Protein AF-A0AAD0SB81-F1 (afdb_monomer_lite)

Foldseek 3Di:
DVVVVVVVVVVVVVVVVVVVVVVCVVLVPPDCPDPCVVPVCVVVVVVCVLVVVVPDCVVVDPPDPQKDKFKKKWFQFPVRDIDIDGDDDLVPDDPVVNSVVVSCSVLRCLLADPPRDVVSVVVVVVVVCVVDVVRLRTQKMWMWMWIFGDPPPPDPPVDHTDIDIDTDDMDGPDNPPPPPDPDPPPPPDD

Sequence (190 aa):
MIDHALSTLSSIFANAMIVAMLFWIFFWDAERTNPVRRYLVPKISRPFIWLGLNAEWTMFTPDPPKRDVWPMAVMTQVDGSTRYWEPRRYEALSILEKLRHKKTLKLYFRVTGAQADNHLKRDFVEYLLRRDPEGQGCAKIDLYSVALDAPPYGRRDGTPPQPTKKLIFTFHPIPPTSIAVPQPMPSEVA

pLDDT: mean 75.42, std 12.46, range [42.91, 92.69]

Radius of gyration: 25.22 Å; chains: 1; bounding box: 58×36×102 Å

Organism: Ralstonia solanacearum (NCBI:txid305)

Structure (mmCIF, N/CA/C/O b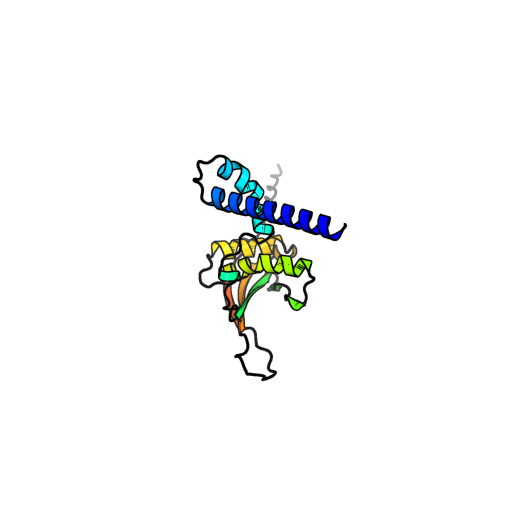ackbone):
data_AF-A0AAD0SB81-F1
#
_entry.id   AF-A0AAD0SB81-F1
#
loop_
_atom_site.group_PDB
_atom_site.id
_atom_site.type_symbol
_atom_site.label_atom_id
_atom_site.label_alt_id
_atom_site.label_comp_id
_atom_site.label_asym_id
_atom_site.label_entity_id
_atom_site.label_seq_id
_atom_site.pdbx_PDB_ins_code
_atom_site.Cartn_x
_atom_site.Cartn_y
_atom_site.Cartn_z
_atom_site.occupancy
_atom_site.B_iso_or_equiv
_atom_site.auth_seq_id
_atom_site.auth_comp_id
_atom_site.auth_asym_id
_atom_site.auth_atom_id
_atom_site.pdbx_PDB_model_num
ATOM 1 N N . MET A 1 1 ? 17.290 22.153 -39.022 1.00 57.03 1 MET A N 1
ATOM 2 C CA . MET A 1 1 ? 18.375 22.241 -38.007 1.00 57.03 1 MET A CA 1
ATOM 3 C C . MET A 1 1 ? 17.897 21.880 -36.603 1.00 57.03 1 MET A C 1
ATOM 5 O O . MET A 1 1 ? 18.606 21.141 -35.933 1.00 57.03 1 MET A O 1
ATOM 9 N N . ILE A 1 2 ? 16.717 22.339 -36.168 1.00 64.12 2 ILE A N 1
ATOM 10 C CA . ILE A 1 2 ? 16.173 22.055 -34.826 1.00 64.12 2 ILE A CA 1
ATOM 11 C C . ILE A 1 2 ? 15.920 20.550 -34.612 1.00 64.12 2 ILE A C 1
ATOM 13 O O . ILE A 1 2 ? 16.338 20.010 -33.593 1.00 64.12 2 ILE A O 1
ATOM 17 N N . ASP A 1 3 ? 15.369 19.844 -35.604 1.00 71.50 3 ASP A N 1
ATOM 18 C CA . ASP A 1 3 ? 15.061 18.406 -35.485 1.00 71.50 3 ASP A CA 1
ATOM 19 C C . ASP A 1 3 ? 16.310 17.527 -35.339 1.00 71.50 3 ASP A C 1
ATOM 21 O O . ASP A 1 3 ? 16.318 16.540 -34.604 1.00 71.50 3 ASP A O 1
ATOM 25 N N . HIS A 1 4 ? 17.410 17.926 -35.986 1.00 72.94 4 HIS A N 1
ATOM 26 C CA . HIS A 1 4 ? 18.668 17.191 -35.918 1.00 72.94 4 HIS A CA 1
ATOM 27 C C . HIS A 1 4 ? 19.297 17.312 -34.525 1.00 72.94 4 HIS A C 1
ATOM 29 O O . HIS A 1 4 ? 19.722 16.304 -33.963 1.00 72.94 4 HIS A O 1
ATOM 35 N N . ALA A 1 5 ? 19.280 18.517 -33.941 1.00 72.94 5 ALA A N 1
ATOM 36 C CA . ALA A 1 5 ? 19.748 18.769 -32.580 1.00 72.94 5 ALA A CA 1
ATOM 37 C C . ALA A 1 5 ? 18.872 18.069 -31.527 1.00 72.94 5 ALA A C 1
ATOM 39 O O . ALA A 1 5 ? 19.405 17.504 -30.571 1.00 72.94 5 ALA A O 1
ATOM 40 N N . LEU A 1 6 ? 17.548 18.042 -31.728 1.00 77.44 6 LEU A N 1
ATOM 41 C CA . LEU A 1 6 ? 16.615 17.339 -30.845 1.00 77.44 6 LEU A CA 1
ATOM 42 C C . LEU A 1 6 ? 16.855 15.818 -30.860 1.00 77.44 6 LEU A C 1
ATOM 44 O O . LEU A 1 6 ? 16.846 15.184 -29.804 1.00 77.44 6 LEU A O 1
ATOM 48 N N . SER A 1 7 ? 17.135 15.240 -32.037 1.00 79.19 7 SER A N 1
ATOM 49 C CA . SER A 1 7 ? 17.444 13.808 -32.161 1.00 79.19 7 SER A CA 1
ATOM 50 C C . SER A 1 7 ? 18.770 13.439 -31.488 1.00 79.19 7 SER A C 1
ATOM 52 O O . SER A 1 7 ? 18.841 12.440 -30.770 1.00 79.19 7 SER A O 1
ATOM 54 N N . THR A 1 8 ? 19.804 14.277 -31.631 1.00 85.38 8 THR A N 1
ATOM 55 C CA . THR A 1 8 ? 21.104 14.049 -30.990 1.00 85.38 8 THR A CA 1
ATOM 56 C C . THR A 1 8 ? 20.981 14.156 -29.474 1.00 85.38 8 THR A C 1
ATOM 58 O O . THR A 1 8 ? 21.512 13.311 -28.757 1.00 85.38 8 THR A O 1
ATOM 61 N N . LEU A 1 9 ? 20.230 15.143 -28.973 1.00 87.38 9 LEU A N 1
ATOM 62 C CA . LEU A 1 9 ? 19.973 15.303 -27.541 1.00 87.38 9 LEU A CA 1
ATOM 63 C C . LEU A 1 9 ? 19.205 14.102 -26.970 1.00 87.38 9 LEU A C 1
ATOM 65 O O . LEU A 1 9 ? 19.565 13.589 -25.912 1.00 87.38 9 LEU A O 1
ATOM 69 N N . SER A 1 10 ? 18.185 13.622 -27.689 1.00 84.12 10 SER A N 1
ATOM 70 C CA . SER A 1 10 ? 17.422 12.429 -27.312 1.00 84.12 10 SER A CA 1
ATOM 71 C C . SER A 1 10 ? 18.302 11.177 -27.284 1.00 84.12 10 SER A C 1
ATOM 73 O O . SER A 1 10 ? 18.240 10.416 -26.321 1.00 84.12 10 SER A O 1
ATOM 75 N N . SER A 1 11 ? 19.178 11.003 -28.277 1.00 87.38 11 SER A N 1
ATOM 76 C CA . SER A 1 11 ? 20.123 9.884 -28.339 1.00 87.38 11 SER A CA 1
ATOM 77 C C . SER A 1 11 ? 21.150 9.928 -27.205 1.00 87.38 11 SER A C 1
ATOM 79 O O . SER A 1 11 ? 21.371 8.923 -26.532 1.00 87.38 11 SER A O 1
ATOM 81 N N . ILE A 1 12 ? 21.723 11.101 -26.913 1.00 90.19 12 ILE A N 1
ATOM 82 C CA . ILE A 1 12 ? 22.642 11.284 -25.778 1.00 90.19 12 ILE A CA 1
ATOM 83 C C . ILE A 1 12 ? 21.932 10.958 -24.463 1.00 90.19 12 ILE A C 1
ATOM 85 O O . ILE A 1 12 ? 22.477 10.224 -23.640 1.00 90.19 12 ILE A O 1
ATOM 89 N N . PHE A 1 13 ? 20.711 11.462 -24.275 1.00 88.12 13 PHE A N 1
ATOM 90 C CA . PHE A 1 13 ? 19.919 11.185 -23.082 1.00 88.12 13 PHE A CA 1
ATOM 91 C C . PHE A 1 13 ? 19.589 9.693 -22.947 1.00 88.12 13 PHE A C 1
ATOM 93 O O . PHE A 1 13 ? 19.768 9.123 -21.873 1.00 88.12 13 PHE A O 1
ATOM 100 N N . ALA A 1 14 ? 19.161 9.046 -24.033 1.00 84.88 14 ALA A N 1
ATOM 101 C CA . ALA A 1 14 ? 18.860 7.619 -24.057 1.00 84.88 14 ALA A CA 1
ATOM 102 C C . ALA A 1 14 ? 20.105 6.776 -23.751 1.00 84.88 14 ALA A C 1
ATOM 104 O O . ALA A 1 14 ? 20.050 5.894 -22.898 1.00 84.88 14 ALA A O 1
ATOM 105 N N . ASN A 1 15 ? 21.248 7.088 -24.364 1.00 90.50 15 ASN A N 1
ATOM 106 C CA . ASN A 1 15 ? 22.511 6.402 -24.096 1.00 90.50 15 ASN A CA 1
ATOM 107 C C . ASN A 1 15 ? 22.969 6.606 -22.647 1.00 90.50 15 ASN A C 1
ATOM 109 O O . ASN A 1 15 ? 23.363 5.643 -21.992 1.00 90.50 15 ASN A O 1
ATOM 113 N N . ALA A 1 16 ? 22.860 7.824 -22.110 1.00 86.38 16 ALA A N 1
ATOM 114 C CA . ALA A 1 16 ? 23.166 8.105 -20.709 1.00 86.38 16 ALA A CA 1
ATOM 115 C C . ALA A 1 16 ? 22.253 7.314 -19.756 1.00 86.38 16 ALA A C 1
ATOM 117 O O . ALA A 1 16 ? 22.732 6.732 -18.784 1.00 86.38 16 ALA A O 1
ATOM 118 N N . MET A 1 17 ? 20.956 7.235 -20.066 1.00 82.94 17 MET A N 1
ATOM 119 C CA . MET A 1 17 ? 19.980 6.406 -19.353 1.00 82.94 17 MET A CA 1
ATOM 120 C C . MET A 1 17 ? 20.349 4.918 -19.396 1.00 82.94 17 MET A C 1
ATOM 122 O O . MET A 1 17 ? 20.344 4.263 -18.355 1.00 82.94 17 MET A O 1
ATOM 126 N N . ILE A 1 18 ? 20.710 4.389 -20.569 1.00 84.00 18 ILE A N 1
ATOM 127 C CA . ILE A 1 18 ? 21.123 2.988 -20.744 1.00 84.00 18 ILE A CA 1
ATOM 128 C C . ILE A 1 18 ? 22.373 2.696 -19.912 1.00 84.00 18 ILE A C 1
ATOM 130 O O . ILE A 1 18 ? 22.383 1.738 -19.143 1.00 84.00 18 ILE A O 1
ATOM 134 N N . VAL A 1 19 ? 23.404 3.540 -20.003 1.00 86.75 19 VAL A N 1
ATOM 135 C CA . VAL A 1 19 ? 24.640 3.386 -19.219 1.00 86.75 19 VAL A CA 1
ATOM 136 C C . VAL A 1 19 ? 24.343 3.446 -17.720 1.00 86.75 19 VAL A C 1
ATOM 138 O O . VAL A 1 19 ? 24.848 2.613 -16.969 1.00 86.75 19 VAL A O 1
ATOM 141 N N . ALA A 1 20 ? 23.481 4.364 -17.276 1.00 82.44 20 ALA A N 1
ATOM 142 C CA . ALA A 1 20 ? 23.069 4.454 -15.877 1.00 82.44 20 ALA A CA 1
ATOM 143 C C . ALA A 1 20 ? 22.308 3.202 -15.405 1.00 82.44 20 ALA A C 1
ATOM 145 O O . ALA A 1 20 ? 22.539 2.732 -14.290 1.00 82.44 20 ALA A O 1
ATOM 146 N N . MET A 1 21 ? 21.434 2.631 -16.241 1.00 78.75 21 MET A N 1
ATOM 147 C CA . MET A 1 21 ? 20.718 1.388 -15.930 1.00 78.75 21 MET A CA 1
ATOM 148 C C . MET A 1 21 ? 21.653 0.175 -15.895 1.00 78.75 21 MET A C 1
ATOM 150 O O . MET A 1 21 ? 21.549 -0.638 -14.980 1.00 78.75 21 MET A O 1
ATOM 154 N N . LEU A 1 22 ? 22.592 0.064 -16.836 1.00 82.94 22 LEU A N 1
ATOM 155 C CA . LEU A 1 22 ? 23.594 -1.006 -16.843 1.00 82.94 22 LEU A CA 1
ATOM 156 C C . LEU A 1 22 ? 24.517 -0.912 -15.626 1.00 82.94 22 LEU A C 1
ATOM 158 O O . LEU A 1 22 ? 24.753 -1.916 -14.956 1.00 82.94 22 LEU A O 1
ATOM 162 N N . PHE A 1 23 ? 24.971 0.299 -15.290 1.00 82.81 23 PHE A N 1
ATOM 163 C CA . PHE A 1 23 ? 25.721 0.563 -14.064 1.00 82.81 23 PHE A CA 1
ATOM 164 C C . PHE A 1 23 ? 24.915 0.134 -12.832 1.00 82.81 23 PHE A C 1
ATOM 166 O O . PHE A 1 23 ? 25.425 -0.572 -11.965 1.00 82.81 23 PHE A O 1
ATOM 173 N N . TRP A 1 24 ? 23.635 0.507 -12.770 1.00 75.75 24 TRP A N 1
ATOM 174 C CA . TRP A 1 24 ? 22.755 0.112 -11.677 1.00 75.75 24 TRP A CA 1
ATOM 175 C C . TRP A 1 24 ? 22.654 -1.409 -11.539 1.00 75.75 24 TRP A C 1
ATOM 177 O O . TRP A 1 24 ? 22.899 -1.923 -10.453 1.00 75.75 24 TRP A O 1
ATOM 187 N N . ILE A 1 25 ? 22.363 -2.132 -12.624 1.00 76.38 25 ILE A N 1
ATOM 188 C CA . ILE A 1 25 ? 22.236 -3.599 -12.623 1.00 76.38 25 ILE A CA 1
ATOM 189 C C . ILE A 1 25 ? 23.539 -4.261 -12.159 1.00 76.38 25 ILE A C 1
ATOM 191 O O . ILE A 1 25 ? 23.504 -5.147 -11.306 1.00 76.38 25 ILE A O 1
ATOM 195 N N . PHE A 1 26 ? 24.684 -3.791 -12.659 1.00 80.19 26 PHE A N 1
ATOM 196 C CA . PHE A 1 26 ? 25.990 -4.364 -12.337 1.00 80.19 26 PHE A CA 1
ATOM 197 C C . PHE A 1 26 ? 26.362 -4.195 -10.855 1.00 80.19 26 PHE A C 1
ATOM 199 O O . PHE A 1 26 ? 26.842 -5.127 -10.212 1.00 80.19 26 PHE A O 1
ATOM 206 N N . PHE A 1 27 ? 26.115 -3.015 -10.280 1.00 76.25 27 PHE A N 1
ATOM 207 C CA . PHE A 1 27 ? 26.481 -2.722 -8.889 1.00 76.25 27 PHE A CA 1
ATOM 208 C C . PHE A 1 27 ? 25.396 -3.077 -7.865 1.00 76.25 27 PHE A C 1
ATOM 210 O O . PHE A 1 27 ? 25.674 -3.102 -6.662 1.00 76.25 27 PHE A O 1
ATOM 217 N N . TRP A 1 28 ? 24.171 -3.361 -8.311 1.00 70.88 28 TRP A N 1
ATOM 218 C CA . TRP A 1 28 ? 23.074 -3.780 -7.441 1.00 70.88 28 TRP A CA 1
ATOM 219 C C . TRP A 1 28 ? 23.317 -5.166 -6.829 1.00 70.88 28 TRP A C 1
ATOM 221 O O . TRP A 1 28 ? 23.076 -5.352 -5.627 1.00 70.88 28 TRP A O 1
ATOM 231 N N . ASP A 1 29 ? 23.844 -6.096 -7.632 1.00 69.75 29 ASP A N 1
ATOM 232 C CA . ASP A 1 29 ? 24.115 -7.484 -7.231 1.00 69.75 29 ASP A CA 1
ATOM 233 C C . ASP A 1 29 ? 25.563 -7.732 -6.763 1.00 69.75 29 ASP A C 1
ATOM 235 O O . ASP A 1 29 ? 25.874 -8.774 -6.194 1.00 69.75 29 ASP A O 1
ATOM 239 N N . ALA A 1 30 ? 26.454 -6.746 -6.916 1.00 73.50 30 ALA A N 1
ATOM 240 C CA . ALA A 1 30 ? 27.827 -6.825 -6.416 1.00 73.50 30 ALA A CA 1
ATOM 241 C C . ALA A 1 30 ? 27.873 -7.116 -4.903 1.00 73.50 30 ALA A C 1
ATOM 243 O O . ALA A 1 30 ? 27.006 -6.674 -4.154 1.00 73.50 30 ALA A O 1
ATOM 244 N N . GLU A 1 31 ? 28.891 -7.812 -4.395 1.00 74.00 31 GLU A N 1
ATOM 245 C CA . GLU A 1 31 ? 28.998 -8.126 -2.961 1.00 74.00 31 GLU A CA 1
ATOM 246 C C . GLU A 1 31 ? 28.933 -6.875 -2.058 1.00 74.00 31 GLU A C 1
ATOM 248 O O . GLU A 1 31 ? 29.371 -5.781 -2.421 1.00 74.00 31 GLU A O 1
ATOM 253 N N . ARG A 1 32 ? 28.377 -7.018 -0.841 1.00 65.25 32 ARG A N 1
ATOM 254 C CA . ARG A 1 32 ? 28.226 -5.904 0.131 1.00 65.25 32 ARG A CA 1
ATOM 255 C C . ARG A 1 32 ? 29.561 -5.294 0.583 1.00 65.25 32 ARG A C 1
ATOM 257 O O . ARG A 1 32 ? 29.565 -4.209 1.161 1.00 65.25 32 ARG A O 1
ATOM 264 N N . THR A 1 33 ? 30.666 -5.988 0.335 1.00 72.56 33 THR A N 1
ATOM 265 C CA . THR A 1 33 ? 32.047 -5.547 0.569 1.00 72.56 33 THR A CA 1
ATOM 266 C C . THR A 1 33 ? 32.491 -4.467 -0.420 1.00 72.56 33 THR A C 1
ATOM 268 O O . THR A 1 33 ? 33.412 -3.710 -0.116 1.00 72.56 33 THR A O 1
ATOM 271 N N . ASN A 1 34 ? 31.820 -4.333 -1.570 1.00 76.00 34 ASN A N 1
ATOM 272 C CA . ASN A 1 34 ? 32.186 -3.364 -2.595 1.00 76.00 34 ASN A CA 1
ATOM 273 C C . ASN A 1 34 ? 31.853 -1.918 -2.144 1.00 76.00 34 ASN A C 1
ATOM 275 O O . ASN A 1 34 ? 30.697 -1.622 -1.806 1.00 76.00 34 ASN A O 1
ATOM 279 N N . PRO A 1 35 ? 32.825 -0.982 -2.153 1.00 77.69 35 PRO A N 1
ATOM 280 C CA . PRO A 1 35 ? 32.626 0.390 -1.676 1.00 77.69 35 PRO A CA 1
ATOM 281 C C . PRO A 1 35 ? 31.536 1.144 -2.449 1.00 77.69 35 PRO A C 1
ATOM 283 O O . PRO A 1 35 ? 30.801 1.939 -1.857 1.00 77.69 35 PRO A O 1
ATOM 286 N N . VAL A 1 36 ? 31.360 0.859 -3.743 1.00 75.31 36 VAL A N 1
ATOM 287 C CA . VAL A 1 36 ? 30.318 1.495 -4.567 1.00 75.31 36 VAL A CA 1
ATOM 288 C C . VAL A 1 36 ? 28.924 1.113 -4.061 1.00 75.31 36 VAL A C 1
ATOM 290 O O . VAL A 1 36 ? 28.073 1.983 -3.849 1.00 75.31 36 VAL A O 1
ATOM 293 N N . ARG A 1 37 ? 28.699 -0.171 -3.760 1.00 74.81 37 ARG A N 1
ATOM 294 C CA . ARG A 1 37 ? 27.426 -0.652 -3.206 1.00 74.81 37 ARG A CA 1
ATOM 295 C C . ARG A 1 37 ? 27.176 -0.131 -1.795 1.00 74.81 37 ARG A C 1
ATOM 297 O O . ARG A 1 37 ? 26.037 0.165 -1.448 1.00 74.81 37 ARG A O 1
ATOM 304 N N . ARG A 1 38 ? 28.220 0.023 -0.980 1.00 76.38 38 ARG A N 1
ATOM 305 C CA . ARG A 1 38 ? 28.081 0.517 0.398 1.00 76.38 38 ARG A CA 1
ATOM 306 C C . ARG A 1 38 ? 27.734 2.007 0.472 1.00 76.38 38 ARG A C 1
ATOM 308 O O . ARG A 1 38 ? 26.944 2.390 1.331 1.00 76.38 38 ARG A O 1
ATOM 315 N N . TYR A 1 39 ? 28.304 2.840 -0.400 1.00 79.75 39 TYR A N 1
ATOM 316 C CA . TYR A 1 39 ? 28.198 4.301 -0.277 1.00 79.75 39 TYR A CA 1
ATOM 317 C C . TYR A 1 39 ? 27.290 4.971 -1.316 1.00 79.75 39 TYR A C 1
ATOM 319 O O . TYR A 1 39 ? 26.565 5.905 -0.959 1.00 79.75 39 TYR A O 1
ATOM 327 N N . LEU A 1 40 ? 27.301 4.523 -2.578 1.00 76.62 40 LEU A N 1
ATOM 328 C CA . LEU A 1 40 ? 26.496 5.140 -3.642 1.00 76.62 40 LEU A CA 1
ATOM 329 C C . LEU A 1 40 ? 25.070 4.583 -3.681 1.00 76.62 40 LEU A C 1
ATOM 331 O O . LEU A 1 40 ? 24.108 5.355 -3.701 1.00 76.62 40 LEU A O 1
ATOM 335 N N . VAL A 1 41 ? 24.915 3.257 -3.655 1.00 72.00 41 VAL A N 1
ATOM 336 C CA . VAL A 1 41 ? 23.602 2.606 -3.828 1.00 72.00 41 VAL A CA 1
ATOM 337 C C . VAL A 1 41 ? 22.564 3.062 -2.786 1.00 72.00 41 VAL A C 1
ATOM 339 O O . VAL A 1 41 ? 21.439 3.359 -3.185 1.00 72.00 41 VAL A O 1
ATOM 342 N N . PRO A 1 42 ? 22.866 3.250 -1.484 1.00 74.06 42 PRO A N 1
ATOM 343 C CA . PRO A 1 42 ? 21.868 3.727 -0.521 1.00 74.06 42 PRO A CA 1
ATOM 344 C C . PRO A 1 42 ? 21.390 5.161 -0.791 1.00 74.06 42 PRO A C 1
ATOM 346 O O . PRO A 1 42 ? 20.230 5.480 -0.533 1.00 74.06 42 PRO A O 1
ATOM 349 N N . LYS A 1 43 ? 22.257 6.022 -1.339 1.00 77.62 43 LYS A N 1
ATOM 350 C CA . LYS A 1 43 ? 21.920 7.421 -1.647 1.00 77.62 43 LYS A CA 1
ATOM 351 C C . LYS A 1 43 ? 21.066 7.529 -2.908 1.00 77.62 43 LYS A C 1
ATOM 353 O O . LYS A 1 43 ? 20.126 8.319 -2.950 1.00 77.62 43 LYS A O 1
ATOM 358 N N . ILE A 1 44 ? 21.370 6.703 -3.906 1.00 73.38 44 ILE A N 1
ATOM 359 C CA . ILE A 1 44 ? 20.745 6.745 -5.234 1.00 73.38 44 ILE A CA 1
ATOM 360 C C . ILE A 1 44 ? 19.520 5.815 -5.315 1.00 73.38 44 ILE A C 1
ATOM 362 O O . ILE A 1 44 ? 18.603 6.052 -6.098 1.00 73.38 44 ILE A O 1
ATOM 366 N N . SER A 1 45 ? 19.417 4.813 -4.438 1.00 67.88 45 SER A N 1
ATOM 367 C CA . SER A 1 45 ? 18.259 3.908 -4.390 1.00 67.88 45 SER A CA 1
ATOM 368 C C . SER A 1 45 ? 16.954 4.630 -4.094 1.00 67.88 45 SER A C 1
ATOM 370 O O . SER A 1 45 ? 15.936 4.306 -4.693 1.00 67.88 45 SER A O 1
ATOM 372 N N . ARG A 1 46 ? 16.956 5.639 -3.218 1.00 67.25 46 ARG A N 1
ATOM 373 C CA . ARG A 1 46 ? 15.743 6.396 -2.877 1.00 67.25 46 ARG A CA 1
ATOM 374 C C . ARG A 1 46 ? 15.095 7.062 -4.099 1.00 67.25 46 ARG A C 1
ATOM 376 O O . ARG A 1 46 ? 13.906 6.812 -4.302 1.00 67.25 46 ARG A O 1
ATOM 383 N N . PRO A 1 47 ? 15.808 7.862 -4.916 1.00 67.12 47 PRO A N 1
ATOM 384 C CA . PRO A 1 47 ? 15.227 8.435 -6.127 1.00 67.12 47 PRO A CA 1
ATOM 385 C C . PRO A 1 47 ? 14.905 7.380 -7.194 1.00 67.12 47 PRO A C 1
ATOM 387 O O . PRO A 1 47 ? 13.856 7.484 -7.820 1.00 67.12 47 PRO A O 1
ATOM 390 N N . PHE A 1 48 ? 15.711 6.325 -7.357 1.00 67.31 48 PHE A N 1
ATOM 391 C CA . PHE A 1 48 ? 15.414 5.251 -8.321 1.00 67.31 48 PHE A CA 1
ATOM 392 C C . PHE A 1 48 ? 14.142 4.468 -7.962 1.00 67.31 48 PHE A C 1
ATOM 394 O O . PHE A 1 48 ? 13.285 4.229 -8.813 1.00 67.31 48 PHE A O 1
ATOM 401 N N . ILE A 1 49 ? 13.965 4.132 -6.682 1.00 64.75 49 ILE A N 1
ATOM 402 C CA . ILE A 1 49 ? 12.733 3.526 -6.160 1.00 64.75 49 ILE A CA 1
ATOM 403 C C . ILE A 1 49 ? 11.566 4.513 -6.288 1.00 64.75 49 ILE A C 1
ATOM 405 O O . ILE A 1 49 ? 10.448 4.107 -6.599 1.00 64.75 49 ILE A O 1
ATOM 409 N N . TRP A 1 50 ? 11.804 5.809 -6.060 1.00 60.78 50 TRP A N 1
ATOM 410 C CA . TRP A 1 50 ? 10.782 6.847 -6.206 1.00 60.78 50 TRP A CA 1
ATOM 411 C C . TRP A 1 50 ? 10.301 7.000 -7.655 1.00 60.78 50 TRP A C 1
ATOM 413 O O . TRP A 1 50 ? 9.100 7.144 -7.862 1.00 60.78 50 TRP A O 1
ATOM 423 N N . LEU A 1 51 ? 11.203 6.889 -8.633 1.00 64.50 51 LEU A N 1
ATOM 424 C CA . LEU A 1 51 ? 10.894 6.891 -10.067 1.00 64.50 51 LEU A CA 1
ATOM 425 C C . LEU A 1 51 ? 10.222 5.594 -10.550 1.00 64.50 51 LEU A C 1
ATOM 427 O O . LEU A 1 51 ? 9.879 5.491 -11.722 1.00 64.50 51 LEU A O 1
ATOM 431 N N . GLY A 1 52 ? 10.025 4.602 -9.675 1.00 57.44 52 GLY A N 1
ATOM 432 C CA . GLY A 1 52 ? 9.400 3.334 -10.052 1.00 57.44 52 GLY A CA 1
ATOM 433 C C . GLY A 1 52 ? 10.297 2.431 -10.901 1.00 57.44 52 GLY A C 1
ATOM 434 O O . GLY A 1 52 ? 9.811 1.445 -11.441 1.00 57.44 52 GLY A O 1
ATOM 435 N N . LEU A 1 53 ? 11.604 2.713 -10.977 1.00 62.19 53 LEU A N 1
ATOM 436 C CA . LEU A 1 53 ? 12.582 1.891 -11.705 1.00 62.19 53 LEU A CA 1
ATOM 437 C C . LEU A 1 53 ? 12.857 0.541 -11.018 1.00 62.19 53 LEU A C 1
ATOM 439 O O . LEU A 1 53 ? 13.503 -0.325 -11.592 1.00 62.19 53 LEU A O 1
ATOM 443 N N . ASN A 1 54 ? 12.337 0.343 -9.802 1.00 61.03 54 ASN A N 1
ATOM 444 C CA . ASN A 1 54 ? 12.280 -0.952 -9.121 1.00 61.03 54 ASN A CA 1
ATOM 445 C C . ASN A 1 54 ? 10.921 -1.638 -9.364 1.00 61.03 54 ASN A C 1
ATOM 447 O O . ASN A 1 54 ? 10.206 -1.999 -8.420 1.00 61.03 54 ASN A O 1
ATOM 451 N N . ALA A 1 55 ? 10.521 -1.716 -10.632 1.00 55.16 55 ALA A N 1
ATOM 452 C CA . ALA A 1 55 ? 9.320 -2.422 -11.048 1.00 55.16 55 ALA A CA 1
ATOM 453 C C . ALA A 1 55 ? 9.609 -3.928 -11.060 1.00 55.16 55 ALA A C 1
ATOM 455 O O . ALA A 1 55 ? 10.537 -4.393 -11.718 1.00 55.16 55 ALA A O 1
ATOM 456 N N . GLU A 1 56 ? 8.823 -4.699 -10.311 1.00 56.28 56 GLU A N 1
ATOM 457 C CA . GLU A 1 56 ? 8.836 -6.157 -10.443 1.00 56.28 56 GLU A CA 1
ATOM 458 C C . GLU A 1 56 ? 8.201 -6.526 -11.792 1.00 56.28 56 GLU A C 1
ATOM 460 O O . GLU A 1 56 ? 7.272 -5.856 -12.243 1.00 56.28 56 GLU A O 1
ATOM 465 N N . TRP A 1 57 ? 8.667 -7.605 -12.430 1.00 51.72 57 TRP A N 1
ATOM 466 C CA . TRP A 1 57 ? 8.118 -8.103 -13.705 1.00 51.72 57 TRP A CA 1
ATOM 467 C C . TRP A 1 57 ? 6.598 -8.364 -13.644 1.00 51.72 57 TRP A C 1
ATOM 469 O O . TRP A 1 57 ? 5.889 -8.304 -14.648 1.00 51.72 57 TRP A O 1
ATOM 479 N N . THR A 1 58 ? 6.078 -8.561 -12.431 1.00 50.84 58 THR A N 1
ATOM 480 C CA . THR A 1 58 ? 4.650 -8.657 -12.103 1.00 50.84 58 THR A CA 1
ATOM 481 C C . THR A 1 58 ? 3.838 -7.403 -12.458 1.00 50.84 58 THR A C 1
ATOM 483 O O . THR A 1 58 ? 2.627 -7.484 -12.615 1.00 50.84 58 THR A O 1
ATOM 486 N N . MET A 1 59 ? 4.478 -6.238 -12.617 1.00 48.94 59 MET A N 1
ATOM 487 C CA . MET A 1 59 ? 3.822 -5.000 -13.068 1.00 48.94 59 MET A CA 1
ATOM 488 C C . MET A 1 59 ? 3.621 -4.933 -14.588 1.00 48.94 59 MET A C 1
ATOM 490 O O . MET A 1 59 ? 2.807 -4.134 -15.046 1.00 48.94 59 MET A O 1
ATOM 494 N N . PHE A 1 60 ? 4.354 -5.744 -15.357 1.00 54.75 60 PHE A N 1
ATOM 495 C CA . PHE A 1 60 ? 4.282 -5.800 -16.823 1.00 54.75 60 PHE A CA 1
ATOM 496 C C . PHE A 1 60 ? 3.609 -7.078 -17.336 1.00 54.75 60 PHE A C 1
ATOM 498 O O . PHE A 1 60 ? 3.464 -7.258 -18.544 1.00 54.75 60 PHE A O 1
ATOM 505 N N . THR A 1 61 ? 3.215 -7.982 -16.438 1.00 42.91 61 THR A N 1
ATOM 506 C CA . THR A 1 61 ? 2.517 -9.214 -16.814 1.00 42.91 61 THR A CA 1
ATOM 507 C C . THR A 1 61 ? 1.041 -8.918 -17.096 1.00 42.91 61 THR A C 1
ATOM 509 O O . THR A 1 61 ? 0.429 -8.103 -16.405 1.00 42.91 61 THR A O 1
ATOM 512 N N . PRO A 1 62 ? 0.450 -9.577 -18.107 1.00 46.53 62 PRO A N 1
ATOM 513 C CA . PRO A 1 62 ? -0.888 -9.284 -18.620 1.00 46.53 62 PRO A CA 1
ATOM 514 C C . PRO A 1 62 ? -2.020 -9.857 -17.756 1.00 46.53 62 PRO A C 1
ATOM 516 O O . PRO A 1 62 ? -3.152 -9.904 -18.222 1.00 46.53 62 PRO A O 1
ATOM 519 N N . ASP A 1 63 ? -1.733 -10.295 -16.527 1.00 51.69 63 ASP A N 1
ATOM 520 C CA . ASP A 1 63 ? -2.744 -10.689 -15.550 1.00 51.69 63 ASP A CA 1
ATOM 521 C C . ASP A 1 63 ? -3.083 -9.467 -14.688 1.00 51.69 63 ASP A C 1
ATOM 523 O O . ASP A 1 63 ? -2.465 -9.262 -13.635 1.00 51.69 63 ASP A O 1
ATOM 527 N N . PRO A 1 64 ? -4.037 -8.609 -15.109 1.00 55.47 64 PRO A N 1
ATOM 528 C CA . PRO A 1 64 ? -4.524 -7.563 -14.233 1.00 55.47 64 PRO A CA 1
ATOM 529 C C . PRO A 1 64 ? -5.017 -8.222 -12.940 1.00 55.47 64 PRO A C 1
ATOM 531 O O . PRO A 1 64 ? -5.644 -9.290 -12.994 1.00 55.47 64 PRO A O 1
ATOM 534 N N . PRO A 1 65 ? -4.740 -7.628 -11.767 1.00 56.75 65 PRO A N 1
ATOM 535 C CA . PRO A 1 65 ? -5.264 -8.151 -10.519 1.00 56.75 65 PRO A CA 1
ATOM 536 C C . PRO A 1 65 ? -6.780 -8.310 -10.666 1.00 56.75 65 PRO A C 1
ATOM 538 O O . PRO A 1 65 ? -7.498 -7.344 -10.895 1.00 56.75 65 PRO A O 1
ATOM 541 N N . LYS A 1 66 ? -7.265 -9.555 -10.561 1.00 59.50 66 LYS A N 1
ATOM 542 C CA . LYS A 1 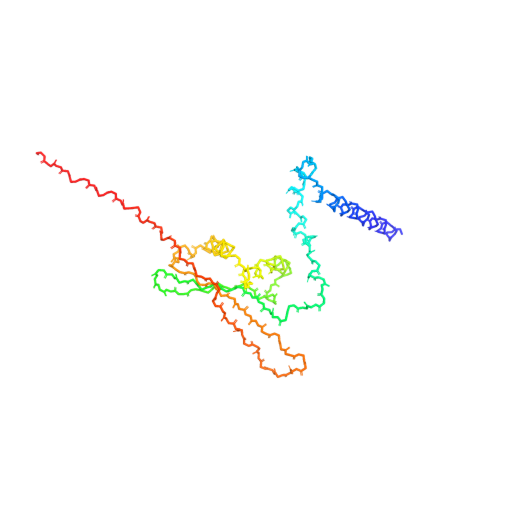66 ? -8.683 -9.917 -10.767 1.00 59.50 66 LYS A CA 1
ATOM 543 C C . LYS A 1 66 ? -9.634 -9.223 -9.779 1.00 59.50 66 LYS A C 1
ATOM 545 O O . LYS A 1 66 ? -10.850 -9.337 -9.905 1.00 59.50 66 LYS A O 1
ATOM 550 N N . ARG A 1 67 ? -9.070 -8.567 -8.764 1.00 65.38 67 ARG A N 1
ATOM 551 C CA . ARG A 1 67 ? -9.751 -7.882 -7.673 1.00 65.38 67 ARG A CA 1
ATOM 552 C C . ARG A 1 67 ? -9.027 -6.580 -7.384 1.00 65.38 67 ARG A C 1
ATOM 554 O O . ARG A 1 67 ? -7.821 -6.599 -7.124 1.00 65.38 67 ARG A O 1
ATOM 561 N N . ASP A 1 68 ? -9.774 -5.487 -7.357 1.00 74.94 68 ASP A N 1
ATOM 562 C CA . ASP A 1 68 ? -9.281 -4.243 -6.781 1.00 74.94 68 ASP A CA 1
ATOM 563 C C . ASP A 1 68 ? -9.344 -4.379 -5.262 1.00 74.94 68 ASP A C 1
ATOM 565 O O . ASP A 1 68 ? -10.425 -4.478 -4.682 1.00 74.94 68 ASP A O 1
ATOM 569 N N . VAL A 1 69 ? -8.176 -4.441 -4.618 1.00 81.94 69 VAL A N 1
ATOM 570 C CA . VAL A 1 69 ? -8.059 -4.629 -3.168 1.00 81.94 69 VAL A CA 1
ATOM 571 C C . VAL A 1 69 ? -7.406 -3.411 -2.530 1.00 81.94 69 VAL A C 1
ATOM 573 O O . VAL A 1 69 ? -6.342 -2.965 -2.965 1.00 81.94 69 VAL A O 1
ATOM 576 N N . TRP A 1 70 ? -8.010 -2.891 -1.462 1.00 87.81 70 TRP A N 1
ATOM 577 C CA . TRP A 1 70 ? -7.449 -1.792 -0.678 1.00 87.81 70 TRP A CA 1
ATOM 578 C C . TRP A 1 70 ? -7.698 -1.962 0.826 1.00 87.81 70 TRP A C 1
ATOM 580 O O . TRP A 1 70 ? -8.645 -2.637 1.235 1.00 87.81 70 TRP A O 1
ATOM 590 N N . PRO A 1 71 ? -6.834 -1.387 1.682 1.00 91.25 71 PRO A N 1
ATOM 591 C CA . PRO A 1 71 ? -7.048 -1.388 3.119 1.00 91.25 71 PRO A CA 1
ATOM 592 C C . PRO A 1 71 ? -8.095 -0.344 3.514 1.00 91.25 71 PRO A C 1
ATOM 594 O O . PRO A 1 71 ? -8.109 0.766 2.985 1.00 91.25 71 PRO A O 1
ATOM 597 N N . MET A 1 72 ? -8.912 -0.680 4.501 1.00 92.19 72 MET A N 1
ATOM 598 C CA . MET A 1 72 ? -9.815 0.227 5.206 1.00 92.19 72 MET A CA 1
ATOM 599 C C . MET A 1 72 ? -9.522 0.103 6.696 1.00 92.19 72 MET A C 1
ATOM 601 O O . MET A 1 72 ? -9.424 -1.013 7.198 1.00 92.19 72 MET A O 1
ATOM 605 N N . ALA A 1 73 ? -9.380 1.214 7.411 1.00 91.31 73 ALA A N 1
ATOM 606 C CA . ALA A 1 73 ? -9.212 1.188 8.860 1.00 91.31 73 ALA A CA 1
ATOM 607 C C . ALA 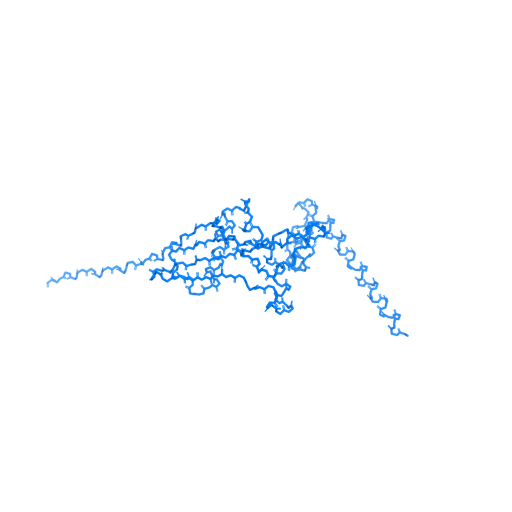A 1 73 ? -10.460 1.752 9.537 1.00 91.31 73 ALA A C 1
ATOM 609 O O . ALA A 1 73 ? -10.968 2.804 9.152 1.00 91.31 73 ALA A O 1
ATOM 610 N N . VAL A 1 74 ? -10.946 1.037 10.542 1.00 92.38 74 VAL A N 1
ATOM 611 C CA . VAL A 1 74 ? -12.033 1.456 11.420 1.00 92.38 74 VAL A CA 1
ATOM 612 C C . VAL A 1 74 ? -11.412 1.773 12.767 1.00 92.38 74 VAL A C 1
ATOM 614 O O . VAL A 1 74 ? -10.862 0.895 13.425 1.00 92.38 74 VAL A O 1
ATOM 617 N N . MET A 1 75 ? -11.449 3.040 13.142 1.00 90.88 75 MET A N 1
ATOM 618 C CA . MET A 1 75 ? -10.861 3.552 14.368 1.00 90.88 75 MET A CA 1
ATOM 619 C C . MET A 1 75 ? -11.982 3.814 15.369 1.00 90.88 75 MET A C 1
ATOM 621 O O . MET A 1 75 ? -12.848 4.652 15.123 1.00 90.88 75 MET A O 1
ATOM 625 N N . THR A 1 76 ? -11.981 3.091 16.481 1.00 89.50 76 THR A N 1
ATOM 626 C CA . THR A 1 76 ? -12.915 3.297 17.589 1.00 89.50 76 THR A CA 1
ATOM 627 C C . THR A 1 76 ? -12.226 4.145 18.647 1.00 89.50 76 THR A C 1
ATOM 629 O O . THR A 1 76 ? -11.184 3.758 19.189 1.00 89.50 76 THR A O 1
ATOM 632 N N . GLN A 1 77 ? -12.791 5.314 18.917 1.00 87.50 77 GLN A N 1
ATOM 633 C CA . GLN A 1 77 ? -12.300 6.255 19.915 1.00 87.50 77 GLN A CA 1
ATOM 634 C C . GLN A 1 77 ? -12.705 5.839 21.337 1.00 87.50 77 GLN A C 1
ATOM 636 O O . GLN A 1 77 ? -13.565 4.977 21.526 1.00 87.50 77 GLN A O 1
ATOM 641 N N . VAL A 1 78 ? -12.068 6.441 22.350 1.00 84.38 78 VAL A N 1
ATOM 642 C CA . VAL A 1 78 ? -12.392 6.185 23.771 1.00 84.38 78 VAL A CA 1
ATOM 643 C C . VAL A 1 78 ? -13.828 6.598 24.121 1.00 84.38 78 VAL A C 1
ATOM 645 O O . VAL A 1 78 ? -14.451 5.974 24.973 1.00 84.38 78 VAL A O 1
ATOM 648 N N . ASP A 1 79 ? -14.378 7.605 23.438 1.00 82.81 79 ASP A N 1
ATOM 649 C CA . ASP A 1 79 ? -15.764 8.069 23.609 1.00 82.81 79 ASP A CA 1
ATOM 650 C C . ASP A 1 79 ? -16.812 7.132 22.970 1.00 82.81 79 ASP A C 1
ATOM 652 O O . ASP A 1 79 ? -18.013 7.376 23.068 1.00 82.81 79 ASP A O 1
ATOM 656 N N . GLY A 1 80 ? -16.369 6.052 22.317 1.00 81.81 80 GLY A N 1
ATOM 657 C CA . GLY A 1 80 ? -17.221 5.113 21.589 1.00 81.81 80 GLY A CA 1
ATOM 658 C C . GLY A 1 80 ? -17.565 5.554 20.164 1.00 81.81 80 GLY A C 1
ATOM 659 O O . GLY A 1 80 ? -18.192 4.787 19.427 1.00 81.81 80 GLY A O 1
ATOM 660 N N . SER A 1 81 ? -17.135 6.743 19.728 1.00 87.00 81 SER A N 1
ATOM 661 C CA . SER A 1 81 ? -17.310 7.174 18.344 1.00 87.00 81 SER A CA 1
ATOM 662 C C . SER A 1 81 ? -16.442 6.335 17.400 1.00 87.00 81 SER A C 1
ATOM 664 O O . SER A 1 81 ? -15.365 5.842 17.750 1.00 87.00 81 SER A O 1
ATOM 666 N N . THR A 1 82 ? -16.940 6.113 16.183 1.00 88.25 82 THR A N 1
ATOM 667 C CA . THR A 1 82 ? -16.248 5.304 15.174 1.00 88.25 82 THR A CA 1
ATOM 668 C C . THR A 1 82 ? -15.915 6.151 13.961 1.00 88.25 82 THR A C 1
ATOM 670 O O . THR A 1 82 ? -16.765 6.871 13.436 1.00 88.25 82 THR A O 1
ATOM 673 N N . ARG A 1 83 ? -14.679 6.026 13.486 1.00 87.06 83 ARG A N 1
ATOM 674 C CA . ARG A 1 83 ? -14.177 6.710 12.301 1.00 87.06 83 ARG A CA 1
ATOM 675 C C . ARG A 1 83 ? -13.652 5.736 11.274 1.00 87.06 83 ARG A C 1
ATOM 677 O O . ARG A 1 83 ? -13.141 4.667 11.596 1.00 87.06 83 ARG A O 1
ATOM 684 N N . TYR A 1 84 ? -13.765 6.150 10.024 1.00 89.56 84 TYR A N 1
ATOM 685 C CA . TYR A 1 84 ? -13.418 5.338 8.876 1.00 89.56 84 TYR A CA 1
ATOM 686 C C . TYR A 1 84 ? -12.321 6.031 8.093 1.00 89.56 84 TYR A C 1
ATOM 688 O O . TYR A 1 84 ? -12.479 7.167 7.648 1.00 89.56 84 TYR A O 1
ATOM 696 N N . TRP A 1 85 ? -11.217 5.325 7.908 1.00 90.25 85 TRP A N 1
ATOM 697 C CA . TRP A 1 85 ? -10.172 5.717 6.988 1.00 90.25 85 TRP A CA 1
ATOM 698 C C . TRP A 1 85 ? -10.205 4.790 5.778 1.00 90.25 85 TRP A C 1
ATOM 700 O O . TRP A 1 85 ? -10.094 3.568 5.903 1.00 90.25 85 TRP A O 1
ATOM 710 N N . GLU A 1 86 ? -10.324 5.388 4.598 1.00 88.38 86 GLU A N 1
ATOM 711 C CA . GLU A 1 86 ? -10.195 4.706 3.317 1.00 88.38 86 GLU A CA 1
ATOM 712 C C . GLU A 1 86 ? -9.283 5.526 2.391 1.00 88.38 86 GLU A C 1
ATOM 714 O O . GLU A 1 86 ? -9.310 6.764 2.415 1.00 88.38 86 GLU A O 1
ATOM 719 N N . PRO A 1 87 ? -8.459 4.874 1.554 1.00 85.94 87 PRO A N 1
ATOM 720 C CA . PRO A 1 87 ? -7.709 5.571 0.525 1.00 85.94 87 PRO A CA 1
ATOM 721 C C . PRO A 1 87 ? -8.670 6.210 -0.482 1.00 85.94 87 PRO A C 1
ATOM 723 O O . PRO A 1 87 ? -9.660 5.612 -0.902 1.00 85.94 87 PRO A O 1
ATOM 726 N N . ARG A 1 88 ? -8.352 7.433 -0.923 1.00 83.44 88 ARG A N 1
ATOM 727 C CA . ARG A 1 88 ? -9.120 8.108 -1.978 1.00 83.44 88 ARG A CA 1
ATOM 728 C C . ARG A 1 88 ? -9.099 7.261 -3.254 1.00 83.44 88 ARG A C 1
ATOM 730 O O . ARG A 1 88 ? -8.034 6.803 -3.680 1.00 83.44 88 ARG A O 1
ATOM 737 N N . ARG A 1 89 ? -10.275 7.089 -3.865 1.00 79.38 89 ARG A N 1
ATOM 738 C CA . ARG A 1 89 ? -10.448 6.331 -5.111 1.00 79.38 89 ARG A CA 1
ATOM 739 C C . ARG A 1 89 ? -9.615 6.940 -6.230 1.00 79.38 89 ARG A C 1
ATOM 741 O O . ARG A 1 89 ? -9.582 8.159 -6.374 1.00 79.38 89 ARG A O 1
ATOM 748 N N . TYR A 1 90 ? -9.000 6.085 -7.046 1.00 77.31 90 TYR A N 1
ATOM 749 C CA . TYR A 1 90 ? -8.091 6.494 -8.121 1.00 77.31 90 TYR A CA 1
ATOM 750 C C . TYR A 1 90 ? -8.717 7.496 -9.107 1.00 77.31 90 TYR A C 1
ATOM 752 O O . TYR A 1 90 ? -8.041 8.409 -9.581 1.00 77.31 90 TYR A O 1
ATOM 760 N N . GLU A 1 91 ? -10.014 7.355 -9.380 1.00 76.38 91 GLU A N 1
ATOM 761 C CA . GLU A 1 91 ? -10.784 8.227 -10.277 1.00 76.38 91 GLU A CA 1
ATOM 762 C C . GLU A 1 91 ? -10.866 9.675 -9.779 1.00 76.38 91 GLU A C 1
ATOM 764 O O . GLU A 1 91 ? -10.821 10.603 -10.581 1.00 76.38 91 GLU A O 1
ATOM 769 N N . ALA A 1 92 ? -10.905 9.872 -8.460 1.00 81.50 92 ALA A N 1
ATOM 770 C CA . ALA A 1 92 ? -11.048 11.179 -7.822 1.00 81.50 92 ALA A CA 1
ATOM 771 C C . ALA A 1 92 ? -9.705 11.896 -7.573 1.00 81.50 92 ALA A C 1
ATOM 773 O O . ALA A 1 92 ? -9.677 12.946 -6.932 1.00 81.50 92 ALA A O 1
ATOM 774 N N . LEU A 1 93 ? -8.585 11.320 -8.024 1.00 84.81 93 LEU A N 1
ATOM 775 C CA . LEU A 1 93 ? -7.240 11.851 -7.798 1.00 84.81 93 LEU A CA 1
ATOM 776 C C . LEU A 1 93 ? -6.752 12.720 -8.966 1.00 84.81 93 LEU A C 1
ATOM 778 O O . LEU A 1 93 ? -6.953 12.395 -10.140 1.00 84.81 93 LEU A O 1
ATOM 782 N N . SER A 1 94 ? -6.013 13.782 -8.648 1.00 85.56 94 SER A N 1
ATOM 783 C CA . SER A 1 94 ? -5.236 14.555 -9.628 1.00 85.56 94 SER A CA 1
ATOM 784 C C . SER A 1 94 ? -4.065 13.739 -10.200 1.00 85.56 94 SER A C 1
ATOM 786 O O . SER A 1 94 ? -3.683 12.704 -9.658 1.00 85.56 94 SER A O 1
ATOM 788 N N . ILE A 1 95 ? -3.444 14.196 -11.292 1.00 80.75 95 ILE A N 1
ATOM 789 C CA . ILE A 1 95 ? -2.361 13.464 -11.986 1.00 80.75 95 ILE A CA 1
ATOM 790 C C . ILE A 1 95 ? -1.181 13.145 -11.048 1.00 80.75 95 ILE A C 1
ATOM 792 O O . ILE A 1 95 ? -0.695 12.013 -11.005 1.00 80.75 95 ILE A O 1
ATOM 796 N N . LEU A 1 96 ? -0.747 14.119 -10.245 1.00 79.69 96 LEU A N 1
ATOM 797 C CA . LEU A 1 96 ? 0.342 13.929 -9.280 1.00 79.69 96 LEU A CA 1
ATOM 798 C C . LEU A 1 96 ? -0.055 12.978 -8.145 1.00 79.69 96 LEU A C 1
ATOM 800 O O . LEU A 1 96 ? 0.753 12.162 -7.695 1.00 79.69 96 LEU A O 1
ATOM 804 N N . GLU A 1 97 ? -1.304 13.050 -7.690 1.00 80.19 97 GLU A N 1
ATOM 805 C CA . GLU A 1 97 ? -1.825 12.121 -6.692 1.00 80.19 97 GLU A CA 1
ATOM 806 C C . GLU A 1 97 ? -1.957 10.705 -7.254 1.00 80.19 97 GLU A C 1
ATOM 808 O O . GLU A 1 97 ? -1.646 9.760 -6.539 1.00 80.19 97 GLU A O 1
ATOM 813 N N . LYS A 1 98 ? -2.325 10.539 -8.529 1.00 77.69 98 LYS A N 1
ATOM 814 C CA . LYS A 1 98 ? -2.364 9.237 -9.213 1.00 77.69 98 LYS A CA 1
ATOM 815 C C . LYS A 1 98 ? -0.985 8.583 -9.256 1.00 77.69 98 LYS A C 1
ATOM 817 O O . LYS A 1 98 ? -0.874 7.391 -8.964 1.00 77.69 98 LYS A O 1
ATOM 822 N N . LEU A 1 99 ? 0.069 9.349 -9.551 1.00 76.12 99 LEU A N 1
ATOM 823 C CA . LEU A 1 99 ? 1.454 8.858 -9.502 1.00 76.12 99 LEU A CA 1
ATOM 824 C C . LEU A 1 99 ? 1.845 8.418 -8.083 1.00 76.12 99 LEU A C 1
ATOM 826 O O . LEU A 1 99 ? 2.351 7.311 -7.885 1.00 76.12 99 LEU A O 1
ATOM 830 N N . ARG A 1 100 ? 1.544 9.241 -7.070 1.00 75.62 100 ARG A N 1
ATOM 831 C CA . ARG A 1 100 ? 1.775 8.876 -5.660 1.00 75.62 100 ARG A CA 1
ATOM 832 C C . ARG A 1 100 ? 0.954 7.657 -5.234 1.00 75.62 100 ARG A C 1
ATOM 834 O O . ARG A 1 100 ? 1.465 6.811 -4.507 1.00 75.62 100 ARG A O 1
ATOM 841 N N . HIS A 1 101 ? -0.280 7.542 -5.712 1.00 76.38 101 HIS A N 1
ATOM 842 C CA . HIS A 1 101 ? -1.177 6.435 -5.412 1.00 76.38 101 HIS A CA 1
ATOM 843 C C . HIS A 1 101 ? -0.648 5.116 -5.979 1.00 76.38 101 HIS A C 1
ATOM 845 O O . HIS A 1 101 ? -0.639 4.110 -5.274 1.00 76.38 101 HIS A O 1
ATOM 851 N N . LYS A 1 102 ? -0.119 5.118 -7.212 1.00 74.38 102 LYS A N 1
ATOM 852 C CA . LYS A 1 102 ? 0.534 3.935 -7.801 1.00 74.38 102 LYS A CA 1
ATOM 853 C C . LYS A 1 102 ? 1.730 3.466 -6.969 1.00 74.38 102 LYS A C 1
ATOM 855 O O . LYS A 1 102 ? 1.898 2.265 -6.777 1.00 74.38 102 LYS A O 1
ATOM 860 N N . LYS A 1 103 ? 2.499 4.392 -6.385 1.00 72.75 103 LYS A N 1
ATOM 861 C CA . LYS A 1 103 ? 3.583 4.054 -5.448 1.00 72.75 103 LYS A CA 1
ATOM 862 C C . LYS A 1 103 ? 3.065 3.380 -4.171 1.00 72.75 103 LYS A C 1
ATOM 864 O O . LYS A 1 103 ? 3.663 2.410 -3.707 1.00 72.75 103 LYS A O 1
ATOM 869 N N . THR A 1 104 ? 1.975 3.878 -3.587 1.00 75.69 104 THR A N 1
ATOM 870 C CA . THR A 1 104 ? 1.396 3.304 -2.357 1.00 75.69 104 THR A CA 1
ATOM 871 C C . THR A 1 104 ? 0.601 2.025 -2.601 1.00 75.69 104 THR A C 1
ATOM 873 O O . THR A 1 104 ? 0.386 1.261 -1.666 1.00 75.69 104 THR A O 1
ATOM 876 N N . LEU A 1 105 ? 0.221 1.739 -3.847 1.00 76.81 105 LEU A N 1
ATOM 877 C CA . LEU A 1 105 ? -0.564 0.561 -4.211 1.00 76.81 105 LEU A CA 1
ATOM 878 C C . LEU A 1 105 ? 0.146 -0.750 -3.842 1.00 76.81 105 LEU A C 1
ATOM 880 O O . LEU A 1 105 ? -0.485 -1.653 -3.303 1.00 76.81 105 LEU A O 1
ATOM 884 N N . LYS A 1 106 ? 1.473 -0.828 -4.020 1.00 76.69 106 LYS A N 1
ATOM 885 C CA . LYS A 1 106 ? 2.266 -1.997 -3.598 1.00 76.69 106 LYS A CA 1
ATOM 886 C C . LYS A 1 106 ? 2.228 -2.205 -2.081 1.00 76.69 106 LYS A C 1
ATOM 888 O O . LYS A 1 106 ? 2.146 -3.340 -1.620 1.00 76.69 106 LYS A O 1
ATOM 893 N N . LEU A 1 107 ? 2.268 -1.116 -1.307 1.00 81.69 107 LEU A N 1
ATOM 894 C CA . LEU A 1 107 ? 2.127 -1.175 0.149 1.00 81.69 107 LEU A CA 1
ATOM 895 C C . LEU A 1 107 ? 0.731 -1.676 0.528 1.00 81.69 107 LEU A C 1
ATOM 897 O O . LEU A 1 107 ? 0.621 -2.588 1.337 1.00 81.69 107 LEU A O 1
ATOM 901 N N . TYR A 1 108 ? -0.321 -1.139 -0.092 1.00 85.38 108 TYR A N 1
ATOM 902 C CA . TYR A 1 108 ? -1.702 -1.567 0.144 1.00 85.38 108 TYR A CA 1
ATOM 903 C C . TYR A 1 108 ? -1.905 -3.051 -0.156 1.00 85.38 108 TYR A C 1
ATOM 905 O O . TYR A 1 108 ? -2.465 -3.764 0.676 1.00 85.38 108 TYR A O 1
ATOM 913 N N . PHE A 1 109 ? -1.366 -3.539 -1.274 1.00 79.62 109 PHE A N 1
ATOM 914 C CA . PHE A 1 109 ? -1.375 -4.961 -1.614 1.00 79.62 109 PHE A CA 1
ATOM 915 C C . PHE A 1 109 ? -0.644 -5.809 -0.570 1.00 79.62 109 PHE A C 1
ATOM 917 O O . PHE A 1 109 ? -1.156 -6.835 -0.127 1.00 79.62 109 PHE A O 1
ATOM 924 N N . ARG A 1 110 ? 0.541 -5.369 -0.130 1.00 82.44 110 ARG A N 1
ATOM 925 C CA . ARG A 1 110 ? 1.306 -6.094 0.891 1.00 82.44 110 ARG A CA 1
ATOM 926 C C . ARG A 1 110 ? 0.652 -6.083 2.263 1.00 82.44 110 ARG A C 1
ATOM 928 O O . ARG A 1 110 ? 0.821 -7.057 2.971 1.00 82.44 110 ARG A O 1
ATOM 935 N N . VAL A 1 111 ? -0.064 -5.028 2.644 1.00 85.50 111 VAL A N 1
ATOM 936 C CA . VAL A 1 111 ? -0.760 -4.941 3.939 1.00 85.50 111 VAL A CA 1
ATOM 937 C C . VAL A 1 111 ? -2.042 -5.781 3.940 1.00 85.50 111 VAL A C 1
ATOM 939 O O . VAL A 1 111 ? -2.377 -6.393 4.951 1.00 85.50 111 VAL A O 1
ATOM 942 N N . THR A 1 112 ? -2.749 -5.828 2.808 1.00 84.69 112 THR A N 1
ATOM 943 C CA . THR A 1 112 ? -4.019 -6.561 2.656 1.00 84.69 112 THR A CA 1
ATOM 944 C C . THR A 1 112 ? -3.855 -8.035 2.298 1.00 84.69 112 THR A C 1
ATOM 946 O O . THR A 1 112 ? -4.792 -8.813 2.480 1.00 84.69 112 THR A O 1
ATOM 949 N N . GLY A 1 113 ? -2.681 -8.437 1.807 1.00 79.75 113 GLY A N 1
ATOM 950 C CA . GLY A 1 113 ? -2.393 -9.814 1.426 1.00 79.75 113 GLY A CA 1
ATOM 951 C C . GLY A 1 113 ? -2.503 -10.800 2.594 1.00 79.75 113 GLY A C 1
ATOM 952 O O . GLY A 1 113 ? -2.163 -10.495 3.733 1.00 79.75 113 GLY A O 1
ATOM 953 N N . ALA A 1 114 ? -2.929 -12.031 2.303 1.00 70.69 114 ALA A N 1
ATOM 954 C CA . ALA A 1 114 ? -3.059 -13.080 3.318 1.00 70.69 114 ALA A CA 1
ATOM 955 C C . ALA A 1 114 ? -1.716 -13.455 3.979 1.00 70.69 114 ALA A C 1
ATOM 957 O O . ALA A 1 114 ? -1.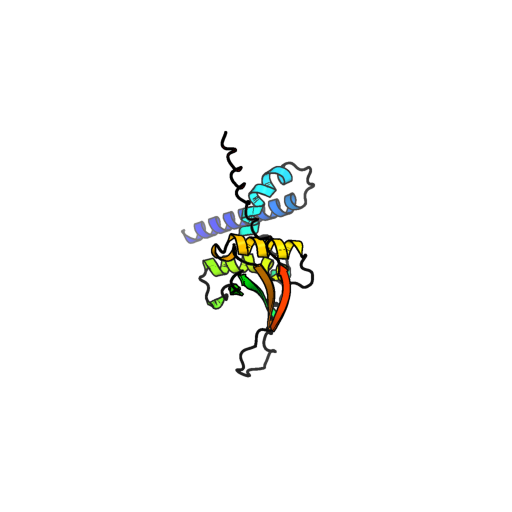702 -13.868 5.132 1.00 70.69 114 ALA A O 1
ATOM 958 N N . GLN A 1 115 ? -0.599 -13.276 3.265 1.00 69.88 115 GLN A N 1
ATOM 959 C CA . GLN A 1 115 ? 0.761 -13.525 3.763 1.00 69.88 115 GLN A CA 1
ATOM 960 C C . GLN A 1 115 ? 1.417 -12.292 4.406 1.00 69.88 115 GLN A C 1
ATOM 962 O O . GLN A 1 115 ? 2.612 -12.301 4.689 1.00 69.88 115 GLN A O 1
ATOM 967 N N . ALA A 1 116 ? 0.668 -11.205 4.596 1.00 73.31 116 ALA A N 1
ATOM 968 C CA . ALA A 1 116 ? 1.185 -9.997 5.213 1.00 73.31 116 ALA A CA 1
ATOM 969 C C . ALA A 1 116 ? 1.584 -10.256 6.671 1.00 73.31 116 ALA A C 1
ATOM 971 O O . ALA A 1 116 ? 0.743 -10.650 7.484 1.00 73.31 116 ALA A O 1
ATOM 972 N N . ASP A 1 117 ? 2.843 -9.973 6.997 1.00 83.19 117 ASP A N 1
ATOM 973 C CA . ASP A 1 117 ? 3.346 -10.019 8.365 1.00 83.19 117 ASP A CA 1
ATOM 974 C C . ASP A 1 117 ? 2.567 -9.037 9.260 1.00 83.19 117 ASP A C 1
ATOM 976 O O . ASP A 1 117 ? 2.285 -7.896 8.876 1.00 83.19 117 ASP A O 1
ATOM 980 N N . ASN A 1 118 ? 2.225 -9.475 10.471 1.00 86.56 118 ASN A N 1
ATOM 981 C CA . ASN A 1 118 ? 1.545 -8.653 11.466 1.00 86.56 118 ASN A CA 1
ATOM 982 C C . ASN A 1 118 ? 2.387 -7.435 11.868 1.00 86.56 118 ASN A C 1
ATOM 984 O O . ASN A 1 118 ? 1.810 -6.394 12.184 1.00 86.56 118 ASN A O 1
ATOM 988 N N . HIS A 1 119 ? 3.720 -7.518 11.788 1.00 87.12 119 HIS A N 1
ATOM 989 C CA . HIS A 1 119 ? 4.598 -6.363 11.999 1.00 87.12 119 HIS A CA 1
ATOM 990 C C . HIS A 1 119 ? 4.333 -5.247 10.983 1.00 87.12 119 HIS A C 1
ATOM 992 O O . HIS A 1 119 ? 4.128 -4.100 11.367 1.00 87.12 119 HIS A O 1
ATOM 998 N N . LEU A 1 120 ? 4.216 -5.587 9.695 1.00 87.12 120 LEU A N 1
ATOM 999 C CA . LEU A 1 120 ? 3.909 -4.609 8.649 1.00 87.12 120 LEU A CA 1
ATOM 1000 C C . LEU A 1 120 ? 2.523 -3.978 8.851 1.00 87.12 120 LEU A C 1
ATOM 1002 O O . LEU A 1 120 ? 2.350 -2.777 8.638 1.00 87.12 120 LEU A O 1
ATOM 1006 N N . LYS A 1 121 ? 1.527 -4.777 9.255 1.00 89.06 121 LYS A N 1
ATOM 1007 C CA . LYS A 1 121 ? 0.172 -4.273 9.535 1.00 89.06 121 LYS A CA 1
ATOM 1008 C C . LYS A 1 121 ? 0.167 -3.327 10.735 1.00 89.06 121 LYS A C 1
ATOM 1010 O O . LYS A 1 121 ? -0.489 -2.290 10.677 1.00 89.06 121 LYS A O 1
ATOM 1015 N N . ARG A 1 122 ? 0.931 -3.649 11.782 1.00 89.50 122 ARG A N 1
ATOM 1016 C CA . ARG A 1 122 ? 1.130 -2.777 12.944 1.00 89.50 122 ARG A CA 1
ATOM 1017 C C . ARG A 1 122 ? 1.793 -1.461 12.545 1.00 89.50 122 ARG A C 1
ATOM 1019 O O . ARG A 1 122 ? 1.226 -0.411 12.828 1.00 89.50 122 ARG A O 1
ATOM 1026 N N . ASP A 1 123 ? 2.916 -1.511 11.833 1.00 88.88 123 ASP A N 1
ATOM 1027 C CA . ASP A 1 123 ? 3.629 -0.313 11.369 1.00 88.88 123 ASP A CA 1
ATOM 1028 C C . ASP A 1 123 ? 2.727 0.581 10.509 1.00 88.88 123 ASP A C 1
ATOM 1030 O O . ASP A 1 123 ? 2.764 1.810 10.605 1.00 88.88 123 ASP A O 1
ATOM 1034 N N . PHE A 1 124 ? 1.879 -0.033 9.680 1.00 89.75 124 PHE A N 1
ATOM 1035 C CA . PHE A 1 124 ? 0.899 0.683 8.876 1.00 89.75 124 PHE A CA 1
ATOM 1036 C C . PHE A 1 124 ? -0.164 1.382 9.735 1.00 89.75 124 PHE A C 1
ATOM 1038 O O . PHE A 1 124 ? -0.451 2.556 9.503 1.00 89.75 124 PHE A O 1
ATOM 1045 N N . VAL A 1 125 ? -0.719 0.704 10.743 1.00 89.31 125 VAL A N 1
ATOM 1046 C CA . VAL A 1 125 ? -1.678 1.312 11.682 1.00 89.31 125 VAL A CA 1
ATOM 1047 C C . VAL A 1 125 ? -1.027 2.444 12.481 1.00 89.31 125 VAL A C 1
ATOM 1049 O O . VAL A 1 125 ? -1.607 3.522 12.596 1.00 89.31 125 VAL A O 1
ATOM 1052 N N . GLU A 1 126 ? 0.200 2.258 12.963 1.00 88.81 126 GLU A N 1
ATOM 1053 C CA . GLU A 1 126 ? 0.953 3.308 13.659 1.00 88.81 126 GLU A CA 1
ATOM 1054 C C . GLU A 1 126 ? 1.273 4.503 12.747 1.00 88.81 126 GLU A C 1
ATOM 1056 O O . GLU A 1 126 ? 1.314 5.648 13.202 1.00 88.81 126 GLU A O 1
ATOM 1061 N N . TYR A 1 127 ? 1.500 4.265 11.454 1.00 88.25 127 TYR A N 1
ATOM 1062 C CA . TYR A 1 127 ? 1.632 5.331 10.464 1.00 88.25 127 TYR A CA 1
ATOM 1063 C C . TYR A 1 127 ? 0.317 6.101 10.277 1.00 88.25 127 TYR A C 1
ATOM 1065 O O . TYR A 1 127 ? 0.346 7.332 10.213 1.00 88.25 127 TYR A O 1
ATOM 1073 N N . LEU A 1 128 ? -0.826 5.406 10.214 1.00 87.56 128 LEU A N 1
ATOM 1074 C CA . LEU A 1 128 ? -2.140 6.053 10.131 1.00 87.56 128 LEU A CA 1
ATOM 1075 C C . LEU A 1 128 ? -2.407 6.919 11.365 1.00 87.56 128 LEU A C 1
ATOM 1077 O O . LEU A 1 128 ? -2.767 8.082 11.212 1.00 87.56 128 LEU A O 1
ATOM 1081 N N . LEU A 1 129 ? -2.123 6.394 12.558 1.00 86.06 129 LEU A N 1
ATOM 1082 C CA . LEU A 1 129 ? -2.224 7.121 13.826 1.00 86.06 129 LEU A CA 1
ATOM 1083 C C . LEU A 1 129 ? -1.341 8.371 13.881 1.00 86.06 129 LEU A C 1
ATOM 1085 O O . LEU A 1 129 ? -1.746 9.395 14.416 1.00 86.06 129 LEU A O 1
ATOM 1089 N N . ARG A 1 130 ? -0.126 8.311 13.325 1.00 85.50 130 ARG A N 1
ATOM 1090 C CA . ARG A 1 130 ? 0.773 9.477 13.263 1.00 85.50 130 ARG A CA 1
ATOM 1091 C C . ARG A 1 130 ? 0.301 10.541 12.281 1.00 85.50 130 ARG A C 1
ATOM 1093 O O . ARG A 1 130 ? 0.620 11.714 12.449 1.00 85.50 130 ARG A O 1
ATOM 1100 N N . ARG A 1 131 ? -0.380 10.124 11.216 1.00 83.94 131 ARG A N 1
ATOM 1101 C CA . ARG A 1 131 ? -0.842 11.015 10.152 1.00 83.94 131 ARG A CA 1
ATOM 1102 C C . ARG A 1 131 ? -2.190 11.655 10.471 1.00 83.94 131 ARG A C 1
ATOM 1104 O O . ARG A 1 131 ? -2.458 12.737 9.956 1.00 83.94 131 ARG A O 1
ATOM 1111 N N . ASP A 1 132 ? -3.011 10.987 11.271 1.00 77.50 132 ASP A N 1
ATOM 1112 C CA . ASP A 1 132 ? -4.304 11.484 11.717 1.00 77.50 132 ASP A CA 1
ATOM 1113 C C . ASP A 1 132 ? -4.178 12.091 13.128 1.00 77.50 132 ASP A C 1
ATOM 1115 O O . ASP A 1 132 ? -4.076 11.343 14.103 1.00 77.50 132 ASP A O 1
ATOM 1119 N N . PRO A 1 133 ? -4.154 13.431 13.275 1.00 68.56 133 PRO A N 1
ATOM 1120 C CA . PRO A 1 133 ? -4.009 14.076 14.581 1.00 68.56 133 PRO A CA 1
ATOM 1121 C C . PRO A 1 133 ? -5.155 13.728 15.543 1.00 68.56 133 PRO A C 1
ATOM 1123 O O . PRO A 1 133 ? -4.953 13.718 16.754 1.00 68.56 133 PRO A O 1
ATOM 1126 N N . GLU A 1 134 ? -6.329 13.371 15.022 1.00 68.31 134 GLU A N 1
ATOM 1127 C CA . GLU A 1 134 ? -7.497 12.970 15.815 1.00 68.31 134 GLU A CA 1
ATOM 1128 C C . GLU A 1 134 ? -7.499 11.456 16.121 1.00 68.31 134 GLU A C 1
ATOM 1130 O O . GLU A 1 134 ? -8.338 10.962 16.874 1.00 68.31 134 GLU A O 1
ATOM 1135 N N . GLY A 1 135 ? -6.527 10.710 15.583 1.00 62.53 135 GLY A N 1
ATOM 1136 C CA . GLY A 1 135 ? -6.320 9.285 15.846 1.00 62.53 135 GLY A CA 1
ATOM 1137 C C . GLY A 1 135 ? -5.666 8.987 17.201 1.00 62.53 135 GLY A C 1
ATOM 1138 O O . GLY A 1 135 ? -5.734 7.857 17.679 1.00 62.53 135 GLY A O 1
ATOM 1139 N N . GLN A 1 136 ? -5.066 9.975 17.870 1.00 65.81 136 GLN A N 1
ATOM 1140 C CA . GLN A 1 136 ? -4.328 9.762 19.127 1.00 65.81 136 GLN A CA 1
ATOM 1141 C C . GLN A 1 136 ? -5.218 9.329 20.310 1.00 65.81 136 GLN A C 1
ATOM 1143 O O . GLN A 1 136 ? -4.713 8.753 21.270 1.00 65.81 136 GLN A O 1
ATOM 1148 N N . GLY A 1 137 ? -6.536 9.539 20.220 1.00 69.88 137 GLY A N 1
ATOM 1149 C CA . GLY A 1 137 ? -7.541 9.078 21.187 1.00 69.88 137 GLY A CA 1
ATOM 1150 C C . GLY A 1 137 ? -8.223 7.756 20.813 1.00 69.88 137 GLY A C 1
ATOM 1151 O O . GLY A 1 137 ? -9.359 7.520 21.219 1.00 69.88 137 GLY A O 1
ATOM 1152 N N . CYS A 1 138 ? -7.602 6.909 19.987 1.00 79.75 138 CYS A N 1
ATOM 1153 C CA . CYS A 1 138 ? -8.200 5.628 19.605 1.00 79.75 138 CYS A CA 1
ATOM 1154 C C . CYS A 1 138 ? -8.003 4.560 20.689 1.00 79.75 138 CYS A C 1
ATOM 1156 O O . CYS A 1 138 ? -6.886 4.316 21.137 1.00 79.75 138 CYS A O 1
ATOM 1158 N N . ALA A 1 139 ? -9.080 3.865 21.055 1.00 82.88 139 ALA A N 1
ATOM 1159 C CA . ALA A 1 139 ? -9.046 2.686 21.923 1.00 82.88 139 ALA A CA 1
ATOM 1160 C C . ALA A 1 139 ? -8.780 1.396 21.128 1.00 82.88 139 ALA A C 1
ATOM 1162 O O . ALA A 1 139 ? -8.220 0.421 21.640 1.00 82.88 139 ALA A O 1
ATOM 1163 N N . LYS A 1 140 ? -9.204 1.373 19.861 1.00 89.38 140 LYS A N 1
ATOM 1164 C CA . LYS A 1 140 ? -9.108 0.198 18.996 1.00 89.38 140 LYS A CA 1
ATOM 1165 C C . LYS A 1 140 ? -9.046 0.612 17.534 1.00 89.38 140 LYS A C 1
ATOM 1167 O O . LYS A 1 140 ? -9.739 1.537 17.120 1.00 89.38 140 LYS A O 1
ATOM 1172 N N . ILE A 1 141 ? -8.243 -0.094 16.746 1.00 90.44 141 ILE A N 1
ATOM 1173 C CA . ILE A 1 141 ? -8.202 0.054 15.293 1.00 90.44 141 ILE A CA 1
ATOM 1174 C C . ILE A 1 141 ? -8.346 -1.316 14.650 1.00 90.44 141 ILE A C 1
ATOM 1176 O O . ILE A 1 141 ? -7.489 -2.182 14.811 1.00 90.44 141 ILE A O 1
ATOM 1180 N N . ASP A 1 142 ? -9.417 -1.487 13.889 1.00 92.69 142 ASP A N 1
ATOM 1181 C CA . ASP A 1 142 ? -9.675 -2.667 13.079 1.00 92.69 142 ASP A CA 1
ATOM 1182 C C . ASP A 1 142 ? -9.314 -2.379 11.622 1.00 92.69 142 ASP A C 1
ATOM 1184 O O . ASP A 1 142 ? -9.872 -1.491 10.977 1.00 92.69 142 ASP A O 1
ATOM 1188 N N . LEU A 1 143 ? -8.366 -3.137 11.088 1.00 92.69 143 LEU A N 1
ATOM 1189 C CA . LEU A 1 143 ? -7.938 -3.050 9.703 1.00 92.69 143 LEU A CA 1
ATOM 1190 C C . LEU A 1 143 ? -8.657 -4.117 8.877 1.00 92.69 143 LEU A C 1
ATOM 1192 O O . LEU A 1 143 ? -8.589 -5.311 9.176 1.00 92.69 143 LEU A O 1
ATOM 1196 N N . TYR A 1 144 ? -9.294 -3.684 7.799 1.00 92.31 144 TYR A N 1
ATOM 1197 C CA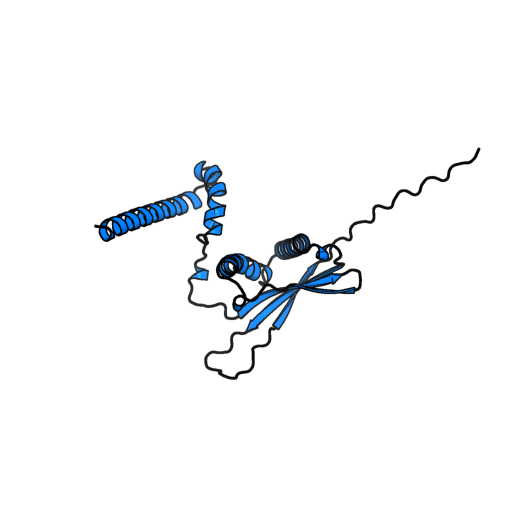 . TYR A 1 144 ? -10.033 -4.502 6.851 1.00 92.31 144 TYR A CA 1
ATOM 1198 C C . TYR A 1 144 ? -9.337 -4.507 5.491 1.00 92.31 144 TYR A C 1
ATOM 1200 O O . TYR A 1 144 ? -8.826 -3.490 5.026 1.00 92.31 144 TYR A O 1
ATOM 1208 N N . SER A 1 145 ? -9.357 -5.656 4.825 1.00 90.44 145 SER A N 1
ATOM 1209 C CA . SER A 1 145 ? -9.152 -5.761 3.386 1.00 90.44 145 SER A CA 1
ATOM 1210 C C . SER A 1 145 ? -10.507 -5.605 2.711 1.00 90.44 145 SER A C 1
ATOM 1212 O O . SER A 1 145 ? -11.442 -6.354 3.003 1.00 90.44 145 SER A O 1
ATOM 1214 N N . VAL A 1 146 ? -10.616 -4.610 1.840 1.00 89.19 146 VAL A N 1
ATOM 1215 C CA . VAL A 1 146 ? -11.786 -4.386 0.999 1.00 89.19 146 VAL A CA 1
ATOM 1216 C C . VAL A 1 146 ? -11.435 -4.852 -0.400 1.00 89.19 146 VAL A C 1
ATOM 1218 O O . VAL A 1 146 ? -10.429 -4.411 -0.948 1.00 89.19 146 VAL A O 1
ATOM 1221 N N . ALA A 1 147 ? -12.233 -5.758 -0.952 1.00 86.06 147 ALA A N 1
ATOM 1222 C CA . ALA A 1 147 ? -12.065 -6.273 -2.301 1.00 86.06 147 ALA A CA 1
ATOM 1223 C C . ALA A 1 147 ? -13.308 -5.961 -3.133 1.00 86.06 147 ALA A C 1
ATOM 1225 O O . ALA A 1 147 ? -14.430 -6.267 -2.723 1.00 86.06 147 ALA A O 1
ATOM 1226 N N . LEU A 1 148 ? -13.096 -5.376 -4.305 1.00 80.81 148 LEU A N 1
ATOM 1227 C CA . LEU A 1 148 ? -14.105 -5.245 -5.342 1.00 80.81 148 LEU A CA 1
ATOM 1228 C C . LEU A 1 148 ? -13.823 -6.312 -6.397 1.00 80.81 148 LEU A C 1
ATOM 1230 O O . LEU A 1 148 ? -12.771 -6.295 -7.043 1.00 80.81 148 LEU A O 1
ATOM 1234 N N . ASP A 1 149 ? -14.736 -7.270 -6.529 1.00 71.38 149 ASP A N 1
ATOM 1235 C CA . ASP A 1 149 ? -14.643 -8.264 -7.591 1.00 71.38 149 ASP A CA 1
ATOM 1236 C C . ASP A 1 149 ? -14.865 -7.573 -8.940 1.00 71.38 149 ASP A C 1
ATOM 1238 O O . ASP A 1 149 ? -15.844 -6.843 -9.126 1.00 71.38 149 ASP A O 1
ATOM 1242 N N . ALA A 1 150 ? -13.947 -7.795 -9.884 1.00 65.50 150 ALA A N 1
ATOM 1243 C CA . ALA A 1 150 ? -14.159 -7.354 -11.251 1.00 65.50 150 ALA A CA 1
ATOM 1244 C C . ALA A 1 150 ? -15.373 -8.106 -11.829 1.00 65.50 150 ALA A C 1
ATOM 1246 O O . ALA A 1 150 ? -15.476 -9.326 -11.644 1.00 65.50 150 ALA A O 1
ATOM 1247 N N . PRO A 1 151 ? -16.300 -7.421 -12.523 1.00 62.75 151 PRO A N 1
ATOM 1248 C CA . PRO A 1 151 ? -17.412 -8.104 -13.165 1.00 62.75 151 PRO A CA 1
ATOM 1249 C C . PRO A 1 151 ? -16.865 -9.129 -14.174 1.00 62.75 151 PRO A C 1
ATOM 1251 O O . PRO A 1 151 ? -15.888 -8.841 -14.873 1.00 62.75 151 PRO A O 1
ATOM 1254 N N . PRO A 1 152 ? -17.458 -10.333 -14.266 1.00 61.06 152 PRO A N 1
ATOM 1255 C CA . PRO A 1 152 ? -17.029 -11.322 -15.246 1.00 61.06 152 PRO A CA 1
ATOM 1256 C C . PRO A 1 152 ? -17.146 -10.748 -16.666 1.00 61.06 152 PRO A C 1
ATOM 1258 O O . PRO A 1 152 ? -18.132 -10.082 -16.996 1.00 61.06 152 PRO A O 1
ATOM 1261 N N . TYR A 1 153 ? -16.139 -11.011 -17.508 1.00 55.84 153 TYR A N 1
ATOM 1262 C CA . TYR A 1 153 ? -16.126 -10.583 -18.910 1.00 55.84 153 TYR A CA 1
ATOM 1263 C C . TYR A 1 153 ? -17.441 -10.981 -19.602 1.00 55.84 153 TYR A C 1
ATOM 1265 O O . TYR A 1 153 ? -17.822 -12.148 -19.599 1.00 55.84 153 TYR A O 1
ATOM 1273 N N . GLY A 1 154 ? -18.139 -10.000 -20.184 1.00 59.72 154 GLY A N 1
ATOM 1274 C CA . GLY A 1 154 ? -19.384 -10.209 -20.934 1.00 59.72 154 GLY A CA 1
ATOM 1275 C C . GLY A 1 154 ? -20.684 -9.975 -20.158 1.00 59.72 154 GLY A C 1
ATOM 1276 O O . GLY A 1 154 ? -21.745 -9.946 -20.780 1.00 59.72 154 GLY A O 1
ATOM 1277 N N . ARG A 1 155 ? -20.642 -9.743 -18.838 1.00 54.75 155 ARG A N 1
ATOM 1278 C CA . ARG A 1 155 ? -21.850 -9.445 -18.053 1.00 54.75 155 ARG A CA 1
ATOM 1279 C C . ARG A 1 155 ? -22.055 -7.935 -17.933 1.00 54.75 155 ARG A C 1
ATOM 1281 O O . ARG A 1 155 ? -21.388 -7.263 -17.154 1.00 54.75 155 ARG A O 1
ATOM 1288 N N . ARG A 1 156 ? -22.977 -7.400 -18.736 1.00 55.84 156 ARG A N 1
ATOM 1289 C CA . ARG A 1 156 ? -23.378 -5.981 -18.761 1.00 55.84 156 ARG A CA 1
ATOM 1290 C C . ARG A 1 156 ? -24.574 -5.710 -17.840 1.00 55.84 156 ARG A C 1
ATOM 1292 O O . ARG A 1 156 ? -25.386 -4.835 -18.121 1.00 55.84 156 ARG A O 1
ATOM 1299 N N . ASP A 1 157 ? -24.700 -6.485 -16.768 1.00 57.91 157 ASP A N 1
ATOM 1300 C CA . ASP A 1 157 ? -25.736 -6.263 -15.770 1.00 57.91 157 ASP A CA 1
ATOM 1301 C C . ASP A 1 157 ? -25.300 -5.030 -14.975 1.00 57.91 157 ASP A C 1
ATOM 1303 O O . ASP A 1 157 ? -24.275 -5.055 -14.299 1.00 57.91 157 ASP A O 1
ATOM 1307 N N . GLY A 1 158 ? -26.024 -3.918 -15.115 1.00 59.09 158 GLY A N 1
ATOM 1308 C CA . GLY A 1 158 ? -25.700 -2.613 -14.520 1.00 59.09 158 GLY A CA 1
ATOM 1309 C C . GLY A 1 158 ? -25.737 -2.565 -12.987 1.00 59.09 158 GLY A C 1
ATOM 1310 O O . GLY A 1 158 ? -25.915 -1.494 -12.413 1.00 59.09 158 GLY A O 1
ATOM 1311 N N . THR A 1 159 ? -25.616 -3.707 -12.310 1.00 62.72 159 THR A N 1
ATOM 1312 C CA . THR A 1 159 ? -25.525 -3.797 -10.858 1.00 62.72 159 THR A CA 1
ATOM 1313 C C . THR A 1 159 ? -24.099 -3.433 -10.437 1.00 62.72 159 THR A C 1
ATOM 1315 O O . THR A 1 159 ? -23.157 -4.129 -10.824 1.00 62.72 159 THR A O 1
ATOM 1318 N N . PRO A 1 160 ? -23.895 -2.349 -9.667 1.00 65.38 160 PRO A N 1
ATOM 1319 C CA . PRO A 1 160 ? -22.563 -1.992 -9.210 1.00 65.38 160 PRO A CA 1
ATOM 1320 C C . PRO A 1 160 ? -22.010 -3.117 -8.317 1.00 65.38 160 PRO A C 1
ATOM 1322 O O . PRO A 1 160 ? -22.732 -3.593 -7.433 1.00 65.38 160 PRO A O 1
ATOM 1325 N N . PRO A 1 161 ? -20.757 -3.561 -8.527 1.00 69.00 161 PRO A N 1
ATOM 1326 C CA . PRO A 1 161 ? -20.149 -4.584 -7.688 1.00 69.00 161 PRO A CA 1
ATOM 1327 C C . PRO A 1 161 ? -20.132 -4.109 -6.231 1.00 69.00 161 PRO A C 1
ATOM 1329 O O . PRO A 1 161 ? -19.770 -2.966 -5.941 1.00 69.00 161 PRO A O 1
ATOM 1332 N N . GLN A 1 162 ? -20.553 -4.973 -5.305 1.00 76.50 162 GLN A N 1
ATOM 1333 C CA . GLN A 1 162 ? -20.500 -4.653 -3.882 1.00 76.50 162 GLN A CA 1
ATOM 1334 C C . GLN A 1 162 ? -19.116 -4.993 -3.315 1.00 76.50 162 GLN A C 1
ATOM 1336 O O . GLN A 1 162 ? -18.609 -6.092 -3.551 1.00 76.50 162 GLN A O 1
ATOM 1341 N N . PRO A 1 163 ? -18.491 -4.076 -2.561 1.00 83.19 163 PRO A N 1
ATOM 1342 C CA . PRO A 1 163 ? -17.201 -4.337 -1.948 1.00 83.19 163 PRO A CA 1
ATOM 1343 C C . PRO A 1 163 ? -17.344 -5.348 -0.805 1.00 83.19 163 PRO A C 1
ATOM 1345 O O . PRO A 1 163 ? -18.111 -5.139 0.137 1.00 83.19 163 PRO A O 1
ATOM 1348 N N . THR A 1 164 ? -16.555 -6.418 -0.848 1.00 86.56 164 THR A N 1
ATOM 1349 C CA . THR A 1 164 ? -16.459 -7.388 0.249 1.00 86.56 164 THR A CA 1
ATOM 1350 C C . THR A 1 164 ? -15.421 -6.908 1.257 1.00 86.56 164 THR A C 1
ATOM 1352 O O . THR A 1 164 ? -14.293 -6.598 0.877 1.00 86.56 164 THR A O 1
ATOM 1355 N N . LYS A 1 165 ? -15.778 -6.863 2.546 1.00 90.81 165 LYS A N 1
ATOM 1356 C CA . LYS A 1 165 ? -14.872 -6.460 3.634 1.00 90.81 165 LYS A CA 1
ATOM 1357 C C . LYS A 1 165 ? -14.467 -7.673 4.464 1.00 90.81 165 LYS A C 1
ATOM 1359 O O . LYS A 1 165 ? -15.323 -8.423 4.925 1.00 90.81 165 LYS A O 1
ATOM 1364 N N . LYS A 1 166 ? -13.168 -7.843 4.702 1.00 90.38 166 LYS A N 1
ATOM 1365 C CA . LYS A 1 166 ? -12.612 -8.899 5.556 1.00 90.38 166 LYS A CA 1
ATOM 1366 C C . LYS A 1 166 ? -11.697 -8.283 6.606 1.00 90.38 166 LYS A C 1
ATOM 1368 O O . LYS A 1 166 ? -10.740 -7.611 6.240 1.00 90.38 166 LYS A O 1
ATOM 1373 N N . LEU A 1 167 ? -11.959 -8.523 7.889 1.00 91.00 167 LEU A N 1
ATOM 1374 C CA . LEU A 1 167 ? -11.055 -8.108 8.966 1.00 91.00 167 LEU A CA 1
ATOM 1375 C C . LEU A 1 167 ? -9.720 -8.856 8.828 1.00 91.00 167 LEU A C 1
ATOM 1377 O O . LEU A 1 167 ? -9.706 -10.082 8.697 1.00 91.00 167 LEU A O 1
ATOM 1381 N N . ILE A 1 168 ? -8.608 -8.122 8.829 1.00 91.12 168 ILE A N 1
ATOM 1382 C CA . ILE A 1 168 ? -7.258 -8.678 8.630 1.00 91.12 168 ILE A CA 1
ATOM 1383 C C . ILE A 1 168 ? -6.304 -8.422 9.796 1.00 91.12 168 ILE A C 1
ATOM 1385 O O . ILE A 1 168 ? -5.274 -9.101 9.875 1.00 91.12 168 ILE A O 1
ATOM 1389 N N . PHE A 1 169 ? -6.599 -7.441 10.654 1.00 90.94 169 PHE A N 1
ATOM 1390 C CA . PHE A 1 169 ? -5.791 -7.110 11.826 1.00 90.94 169 PHE A CA 1
ATOM 1391 C C . PHE A 1 169 ? -6.567 -6.225 12.801 1.00 90.94 169 PHE A C 1
ATOM 1393 O O . PHE A 1 169 ? -7.335 -5.372 12.370 1.00 90.94 169 PHE A O 1
ATOM 1400 N N . THR A 1 170 ? -6.309 -6.389 14.095 1.00 91.69 170 THR A N 1
ATOM 1401 C CA . THR A 1 170 ? -6.833 -5.521 15.152 1.00 91.69 170 THR A CA 1
ATOM 1402 C C . THR A 1 170 ? -5.666 -5.024 15.991 1.00 91.69 170 THR A C 1
ATOM 1404 O O . THR A 1 170 ? -4.794 -5.802 16.380 1.00 91.69 170 THR A O 1
ATOM 1407 N N . PHE A 1 171 ? -5.649 -3.725 16.262 1.00 89.31 171 PHE A N 1
ATOM 1408 C CA . PHE A 1 171 ? -4.634 -3.056 17.058 1.00 89.31 171 PHE A CA 1
ATOM 1409 C C . PHE A 1 171 ? -5.280 -2.318 18.225 1.00 89.31 171 PHE A C 1
ATOM 1411 O O . PHE A 1 171 ? -6.275 -1.615 18.052 1.00 89.31 171 PHE A O 1
ATOM 1418 N N . HIS A 1 172 ? -4.677 -2.445 19.400 1.00 87.25 172 HIS A N 1
ATOM 1419 C CA . HIS A 1 172 ? -5.057 -1.701 20.593 1.00 87.25 172 HIS A CA 1
ATOM 1420 C C . HIS A 1 172 ? -3.916 -0.746 20.933 1.00 87.25 172 HIS A C 1
ATOM 1422 O O . HIS A 1 172 ? -2.852 -1.211 21.354 1.00 87.25 172 HIS A O 1
ATOM 1428 N N . PRO A 1 173 ? -4.088 0.568 20.707 1.00 81.00 173 PRO A N 1
ATOM 1429 C CA . PRO A 1 173 ? -3.115 1.550 21.152 1.00 81.00 173 PRO A CA 1
ATOM 1430 C C . PRO A 1 173 ? -2.978 1.452 22.671 1.00 81.00 173 PRO A C 1
ATOM 1432 O O . PRO A 1 173 ? -3.973 1.339 23.384 1.00 81.00 173 PRO A O 1
ATOM 1435 N N . ILE A 1 174 ? -1.744 1.474 23.172 1.00 71.81 174 ILE A N 1
ATOM 1436 C CA . ILE A 1 174 ? -1.514 1.588 24.611 1.00 71.81 174 ILE A CA 1
ATOM 1437 C C . ILE A 1 174 ? -2.028 2.981 25.000 1.00 71.81 174 ILE A C 1
ATOM 1439 O O . ILE A 1 174 ? -1.545 3.958 24.417 1.00 71.81 174 ILE A O 1
ATOM 1443 N N . PRO A 1 175 ? -3.013 3.102 25.910 1.00 59.25 175 PRO A N 1
ATOM 1444 C CA . PRO A 1 175 ? -3.486 4.411 26.331 1.00 59.25 175 PRO A CA 1
ATOM 1445 C C . PRO A 1 175 ? -2.296 5.189 26.902 1.00 59.25 175 PRO A C 1
ATOM 1447 O O . PRO A 1 175 ? -1.455 4.584 27.575 1.00 59.25 175 PRO A O 1
ATOM 1450 N N . PRO A 1 176 ? -2.180 6.503 26.640 1.00 55.97 176 PRO A N 1
ATOM 1451 C CA . PRO A 1 176 ? -1.159 7.302 27.292 1.00 55.97 176 PRO A CA 1
ATOM 1452 C C . PRO A 1 176 ? -1.387 7.169 28.796 1.00 55.97 176 PRO A C 1
ATOM 1454 O O . PRO A 1 176 ? -2.424 7.583 29.312 1.00 55.97 176 PRO A O 1
ATOM 1457 N N . THR A 1 177 ? -0.455 6.512 29.485 1.00 48.25 177 THR A N 1
ATOM 1458 C CA . THR A 1 177 ? -0.486 6.349 30.934 1.00 48.25 177 THR A CA 1
ATOM 1459 C C . THR A 1 177 ? -0.698 7.732 31.532 1.00 48.25 177 THR A C 1
ATOM 1461 O O . THR A 1 177 ? 0.145 8.610 31.338 1.00 48.25 177 THR A O 1
ATOM 1464 N N . SER A 1 178 ? -1.825 7.96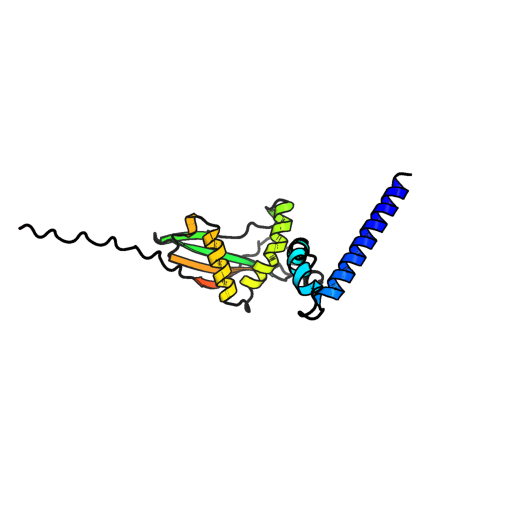3 32.213 1.00 47.12 178 SER A N 1
ATOM 1465 C CA . SER A 1 178 ? -1.986 9.190 32.984 1.00 47.12 178 SER A CA 1
ATOM 1466 C C . SER A 1 178 ? -0.832 9.204 33.978 1.00 47.12 178 SER A C 1
ATOM 1468 O O . SER A 1 178 ? -0.764 8.338 34.852 1.00 47.12 178 SER A O 1
ATOM 1470 N N . ILE A 1 179 ? 0.114 10.124 33.812 1.00 49.88 179 ILE A N 1
ATOM 1471 C CA . ILE A 1 179 ? 1.125 10.380 34.828 1.00 49.88 179 ILE A CA 1
ATOM 1472 C C . ILE A 1 179 ? 0.316 10.841 36.036 1.00 49.88 179 ILE A C 1
ATOM 1474 O O . ILE A 1 179 ? -0.219 11.948 36.036 1.00 49.88 179 ILE A O 1
ATOM 1478 N N . ALA A 1 180 ? 0.118 9.945 37.003 1.00 47.16 180 ALA A N 1
ATOM 1479 C CA . ALA A 1 180 ? -0.531 10.284 38.251 1.00 47.16 180 ALA A CA 1
ATOM 1480 C C . ALA A 1 180 ? 0.297 11.415 38.860 1.00 47.16 180 ALA A C 1
ATOM 1482 O O . ALA A 1 180 ? 1.461 11.217 39.211 1.00 47.16 180 ALA A O 1
ATOM 1483 N N . VAL A 1 181 ? -0.278 12.617 38.894 1.00 58.78 181 VAL A N 1
ATOM 1484 C CA . VAL A 1 181 ? 0.301 13.750 39.610 1.00 58.78 181 VAL A CA 1
ATOM 1485 C C . VAL A 1 181 ? 0.524 13.260 41.042 1.00 58.78 181 VAL A C 1
ATOM 1487 O O . VAL A 1 181 ? -0.448 12.807 41.656 1.00 58.78 181 VAL A O 1
ATOM 1490 N N . PRO A 1 182 ? 1.766 13.267 41.564 1.00 57.41 182 PRO A N 1
ATOM 1491 C CA . PRO A 1 182 ? 2.020 12.867 42.939 1.00 57.41 182 PRO A CA 1
ATOM 1492 C C . PRO A 1 182 ? 1.103 13.688 43.841 1.00 57.41 182 PRO A C 1
ATOM 1494 O O . PRO A 1 182 ? 1.108 14.918 43.760 1.00 57.41 182 PRO A O 1
ATOM 1497 N N . GLN A 1 183 ? 0.272 13.020 44.645 1.00 64.00 183 GLN A N 1
ATOM 1498 C CA . GLN A 1 183 ? -0.534 13.723 45.634 1.00 64.00 183 GLN A CA 1
ATOM 1499 C C . GLN A 1 183 ? 0.417 14.549 46.513 1.00 64.00 183 GLN A C 1
ATOM 1501 O O . GLN A 1 183 ? 1.419 13.999 46.981 1.00 64.00 183 GLN A O 1
ATOM 1506 N N . PRO A 1 184 ? 0.163 15.856 46.713 1.00 63.78 184 PRO A N 1
ATOM 1507 C CA . PRO A 1 184 ? 0.964 16.638 47.637 1.00 63.78 184 PRO A CA 1
ATOM 1508 C C . PRO A 1 184 ? 0.856 15.996 49.021 1.00 63.78 184 PRO A C 1
ATOM 1510 O O . PRO A 1 184 ? -0.244 15.716 49.500 1.00 63.78 184 PRO A O 1
ATOM 1513 N N . MET A 1 185 ? 2.016 15.714 49.617 1.00 64.69 185 MET A N 1
ATOM 1514 C CA . MET A 1 185 ? 2.124 15.138 50.955 1.00 64.69 185 MET A CA 1
ATOM 1515 C C . MET A 1 185 ? 1.287 15.961 51.944 1.00 64.69 185 MET A C 1
ATOM 1517 O O . MET A 1 185 ? 1.332 17.195 51.879 1.00 64.69 185 MET A O 1
ATOM 1521 N N . PRO A 1 186 ? 0.536 15.320 52.857 1.00 62.66 186 PRO A N 1
ATOM 1522 C CA . PRO A 1 186 ? -0.137 16.042 53.922 1.00 62.66 186 PRO A CA 1
ATOM 1523 C C . PRO A 1 186 ? 0.925 16.765 54.754 1.00 62.66 186 PRO A C 1
ATOM 1525 O O . PRO A 1 186 ? 1.846 16.149 55.284 1.00 62.66 186 PRO A O 1
ATOM 1528 N N . SER A 1 187 ? 0.814 18.091 54.808 1.00 65.75 187 SER A N 1
ATOM 1529 C CA . SER A 1 187 ? 1.641 18.932 55.662 1.00 65.75 187 SER A CA 1
ATOM 1530 C C . SER A 1 187 ? 1.329 18.565 57.112 1.00 65.75 187 SER A C 1
ATOM 1532 O O . SER A 1 187 ? 0.230 18.849 57.587 1.00 65.75 187 SER A O 1
ATOM 1534 N N . GLU A 1 188 ? 2.264 17.911 57.802 1.00 58.06 188 GLU A N 1
ATOM 1535 C CA . GLU A 1 188 ? 2.216 17.799 59.259 1.00 58.06 188 GLU A CA 1
ATOM 1536 C C . GLU A 1 188 ? 2.254 19.218 59.833 1.00 58.06 188 GLU A C 1
ATOM 1538 O O . GLU A 1 188 ? 3.214 19.968 59.648 1.00 58.06 188 GLU A O 1
ATOM 1543 N N . VAL A 1 189 ? 1.144 19.613 60.451 1.00 63.16 189 VAL A N 1
ATOM 1544 C CA . VAL A 1 189 ? 1.034 20.838 61.237 1.00 63.16 189 VAL A CA 1
ATOM 1545 C C . VAL A 1 189 ? 1.642 20.524 62.601 1.00 63.16 189 VAL A C 1
ATOM 1547 O O . VAL A 1 189 ? 1.151 19.634 63.296 1.00 63.16 189 VAL A O 1
ATOM 1550 N N . ALA A 1 190 ? 2.735 21.216 62.923 1.00 57.31 190 ALA A N 1
ATOM 1551 C CA . ALA A 1 190 ? 3.352 21.248 64.247 1.00 57.31 190 ALA A CA 1
ATOM 1552 C C . ALA A 1 190 ? 2.586 22.177 65.199 1.00 57.31 190 ALA A C 1
ATOM 1554 O O . ALA A 1 190 ? 2.008 23.176 64.704 1.00 57.31 190 ALA A O 1
#

Secondary structure (DSSP, 8-state):
-HHHHHHHHHHHHHHHHHHHHHHHHHHHSS-TTSHHHHHTHHHHHHHHHHTT-S--GGGTSS---SEEEEEEEEEEETTS-EEEE-PPPGGGS-HHHHHHHHHHHHHHHHHHSTT--HHHHHHHHHHHHHH-GGGGGEEEEEEEEEEEEPPPTT----PPPPPEEEEEEEE-PPP-----PPPPPP----